Protein AF-A0A9N9GJE1-F1 (afdb_monomer_lite)

Sequence (253 aa):
MLNNTFNDVINDIIMTLLMTLLVDAFKIFDFKREWPPIDKSPPPTEKHLQKVDLTKVAKAPVRKSASECPDNDNDPFCTWSCTNCIRSETDVVMCPNAGGENFILTTQTNEQIIAELEWTADAIVKAIGVKPKYMRPPFGDYDNRVRDICKQLGYKIVIWDRDSFDWLSDNNPSFQASLIEANFTQWVKESSNNTGHISLQHDLFKLAAEQVPKVIPIVTNGGYKIQPVGTCLGDNNFYQGNVTTPEQPSASV

Structure (mmCIF, N/CA/C/O backbone):
data_AF-A0A9N9GJE1-F1
#
_entry.id   AF-A0A9N9GJE1-F1
#
loop_
_atom_site.group_PDB
_atom_site.id
_atom_site.type_symbol
_atom_site.label_atom_id
_atom_site.label_alt_id
_atom_site.label_comp_id
_atom_site.label_asym_id
_atom_site.label_entity_id
_atom_site.label_seq_id
_atom_site.pdbx_PDB_ins_code
_atom_site.Cartn_x
_atom_site.Cartn_y
_atom_site.Cartn_z
_atom_site.occupancy
_atom_site.B_iso_or_equiv
_atom_site.auth_seq_id
_atom_site.auth_comp_id
_atom_site.auth_asym_id
_atom_site.auth_atom_id
_atom_site.pdbx_PDB_model_num
ATOM 1 N N . MET A 1 1 ? -14.603 -49.629 41.221 1.00 46.72 1 MET A N 1
ATOM 2 C CA . MET A 1 1 ? -13.829 -48.395 40.960 1.00 46.72 1 MET A CA 1
ATOM 3 C C . MET A 1 1 ? -12.565 -48.703 40.143 1.00 46.72 1 MET A C 1
ATOM 5 O O . MET A 1 1 ? -11.476 -48.363 40.570 1.00 46.72 1 MET A O 1
ATOM 9 N N . LEU A 1 2 ? -12.691 -49.370 38.985 1.00 44.50 2 LEU A N 1
ATOM 10 C CA . LEU A 1 2 ? -11.545 -49.764 38.135 1.00 44.50 2 LEU A CA 1
ATOM 11 C C . LEU A 1 2 ? -11.761 -49.482 36.630 1.00 44.50 2 LEU A C 1
ATOM 13 O O . LEU A 1 2 ? -10.852 -49.701 35.845 1.00 44.50 2 LEU A O 1
ATOM 17 N N . ASN A 1 3 ? -12.932 -48.967 36.224 1.00 46.62 3 ASN A N 1
ATOM 18 C CA . ASN A 1 3 ? -13.257 -48.731 34.807 1.00 46.62 3 ASN A CA 1
ATOM 19 C C . ASN A 1 3 ? -12.969 -47.304 34.314 1.00 46.62 3 ASN A C 1
ATOM 21 O O . ASN A 1 3 ? -12.954 -47.091 33.107 1.00 46.62 3 ASN A O 1
ATOM 25 N N . ASN A 1 4 ? -12.733 -46.335 35.206 1.00 52.34 4 ASN A N 1
ATOM 26 C CA . ASN A 1 4 ? -12.484 -44.950 34.782 1.00 52.34 4 ASN A CA 1
ATOM 27 C C . ASN A 1 4 ? -11.026 -44.723 34.359 1.00 52.34 4 ASN A C 1
ATOM 29 O O . ASN A 1 4 ? -10.774 -43.965 33.439 1.00 52.34 4 ASN A O 1
ATOM 33 N N . THR A 1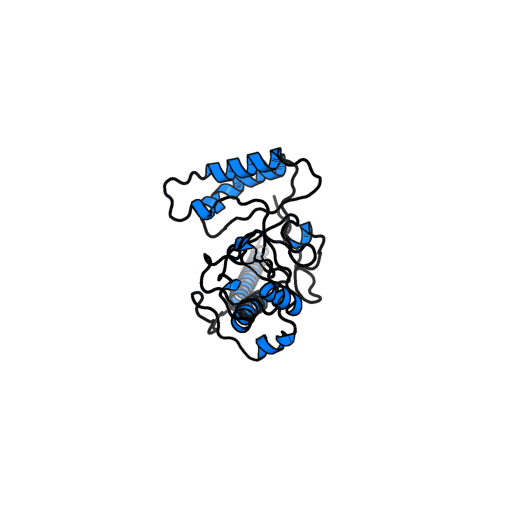 5 ? -10.071 -45.461 34.926 1.00 56.94 5 THR A N 1
ATOM 34 C CA . THR A 1 5 ? -8.643 -45.280 34.625 1.00 56.94 5 THR A CA 1
ATOM 35 C C . THR A 1 5 ? -8.232 -45.795 33.245 1.00 56.94 5 THR A C 1
ATOM 37 O O . THR A 1 5 ? -7.280 -45.283 32.670 1.00 56.94 5 THR A O 1
ATOM 40 N N . PHE A 1 6 ? -8.930 -46.786 32.680 1.00 58.84 6 PHE A N 1
ATOM 41 C CA . PHE A 1 6 ? -8.574 -47.339 31.366 1.00 58.84 6 PHE A CA 1
ATOM 42 C C . PHE A 1 6 ? -9.013 -46.429 30.210 1.00 58.84 6 PHE A C 1
ATOM 44 O O . PHE A 1 6 ? -8.270 -46.242 29.250 1.00 58.84 6 PHE A O 1
ATOM 51 N N . ASN A 1 7 ? -10.194 -45.816 30.331 1.00 57.28 7 ASN A N 1
ATOM 52 C CA . ASN A 1 7 ? -10.694 -44.865 29.339 1.00 57.28 7 ASN A CA 1
ATOM 53 C C . ASN A 1 7 ? -9.910 -43.547 29.367 1.00 57.28 7 ASN A C 1
ATOM 55 O O . ASN A 1 7 ? -9.658 -42.982 28.308 1.00 57.28 7 ASN A O 1
ATOM 59 N N . ASP A 1 8 ? -9.464 -43.104 30.545 1.00 56.47 8 ASP A N 1
ATOM 60 C CA . ASP A 1 8 ? -8.619 -41.912 30.674 1.00 56.47 8 ASP A CA 1
ATOM 61 C C . ASP A 1 8 ? -7.246 -42.122 30.015 1.00 56.47 8 ASP A C 1
ATOM 63 O O . ASP A 1 8 ? -6.789 -41.269 29.260 1.00 56.47 8 ASP A O 1
ATOM 67 N N . VAL A 1 9 ? -6.638 -43.305 30.182 1.00 66.44 9 VAL A N 1
ATOM 68 C CA . VAL A 1 9 ? -5.370 -43.656 29.515 1.00 66.44 9 VAL A CA 1
ATOM 69 C C . VAL A 1 9 ? -5.532 -43.753 27.994 1.00 66.44 9 VAL A C 1
ATOM 71 O O . VAL A 1 9 ? -4.660 -43.302 27.256 1.00 66.44 9 VAL A O 1
ATOM 74 N N . ILE A 1 10 ? -6.645 -44.302 27.498 1.00 69.56 10 ILE A N 1
ATOM 75 C CA . ILE A 1 10 ? -6.917 -44.349 26.053 1.00 69.56 10 ILE A CA 1
ATOM 76 C C . ILE A 1 10 ? -7.128 -42.939 25.487 1.00 69.56 10 ILE A C 1
ATOM 78 O O . ILE A 1 10 ? -6.596 -42.636 24.420 1.00 69.56 10 ILE A O 1
ATOM 82 N N . ASN A 1 11 ? -7.849 -42.069 26.195 1.00 60.78 11 ASN A N 1
ATOM 83 C CA . ASN A 1 11 ? -8.075 -40.691 25.764 1.00 60.78 11 ASN A CA 1
ATOM 84 C C . ASN A 1 11 ? -6.780 -39.866 25.759 1.00 60.78 11 ASN A C 1
ATOM 86 O O . ASN A 1 11 ? -6.559 -39.122 24.805 1.00 60.78 11 ASN A O 1
ATOM 90 N N . ASP A 1 12 ? -5.895 -40.052 26.743 1.00 63.22 12 ASP A N 1
ATOM 91 C CA . ASP A 1 12 ? -4.571 -39.415 26.765 1.00 63.22 12 ASP A CA 1
ATOM 92 C C . ASP A 1 12 ? -3.666 -39.926 25.638 1.00 63.22 12 ASP A C 1
ATOM 94 O O . ASP A 1 12 ? -2.976 -39.137 24.988 1.00 63.22 12 ASP A O 1
ATOM 98 N N . ILE A 1 13 ? -3.692 -41.230 25.338 1.00 69.12 13 ILE A N 1
ATOM 99 C CA . ILE A 1 13 ? -2.934 -41.799 24.213 1.00 69.12 13 ILE A CA 1
ATOM 100 C C . ILE A 1 13 ? -3.467 -41.262 22.881 1.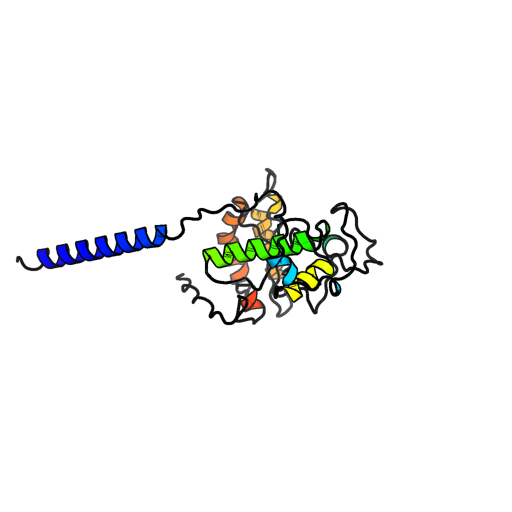00 69.12 13 ILE A C 1
ATOM 102 O O . ILE A 1 13 ? -2.671 -40.889 22.022 1.00 69.12 13 ILE A O 1
ATOM 106 N N . ILE A 1 14 ? -4.791 -41.172 22.711 1.00 69.38 14 ILE A N 1
ATOM 107 C CA . ILE A 1 14 ? -5.427 -40.628 21.502 1.00 69.38 14 ILE A CA 1
ATOM 108 C C . ILE A 1 14 ? -5.116 -39.134 21.346 1.00 69.38 14 ILE A C 1
ATOM 110 O O . ILE A 1 14 ? -4.751 -38.718 20.248 1.00 69.38 14 ILE A O 1
ATOM 114 N N . MET A 1 15 ? -5.186 -38.338 22.418 1.00 63.53 15 MET A N 1
ATOM 115 C CA . MET A 1 15 ? -4.816 -36.915 22.393 1.00 63.53 15 MET A CA 1
ATOM 116 C C . MET A 1 15 ? -3.330 -36.708 22.102 1.00 63.53 15 MET A C 1
ATOM 118 O O . MET A 1 15 ? -2.979 -35.838 21.310 1.00 63.53 15 MET A O 1
ATOM 122 N N . THR A 1 16 ? -2.456 -37.541 22.669 1.00 60.22 16 THR A N 1
ATOM 123 C CA . THR A 1 16 ? -1.009 -37.479 22.414 1.00 60.22 16 THR A CA 1
ATOM 124 C C . THR A 1 16 ? -0.676 -37.902 20.978 1.00 60.22 16 THR A C 1
ATOM 126 O O . THR A 1 16 ? 0.167 -37.272 20.334 1.00 60.22 16 THR A O 1
ATOM 129 N N . LEU A 1 17 ? -1.368 -38.909 20.425 1.00 56.97 17 LEU A N 1
ATOM 130 C CA . LEU A 1 17 ? -1.252 -39.291 19.010 1.00 56.97 17 LEU A CA 1
ATOM 131 C C . LEU A 1 17 ? -1.786 -38.199 18.069 1.00 56.97 17 LEU A C 1
ATOM 133 O O . LEU A 1 17 ? -1.164 -37.915 17.050 1.00 56.97 17 LEU A O 1
ATOM 137 N N . LEU A 1 18 ? -2.906 -37.556 18.409 1.00 56.69 18 LEU A N 1
ATOM 138 C CA . LEU A 1 18 ? -3.464 -36.437 17.640 1.00 56.69 18 LEU A CA 1
ATOM 139 C C . LEU A 1 18 ? -2.549 -35.209 17.680 1.00 56.69 18 LEU A C 1
ATOM 141 O O . LEU A 1 18 ? -2.324 -34.593 16.641 1.00 56.69 18 LEU A O 1
ATOM 145 N N . MET A 1 19 ? -1.968 -34.882 18.838 1.00 56.72 19 MET A N 1
ATOM 146 C CA . MET A 1 19 ? -0.984 -33.802 18.960 1.00 56.72 19 MET A CA 1
ATOM 147 C C . MET A 1 19 ? 0.303 -34.103 18.191 1.00 56.72 19 MET A C 1
ATOM 149 O O . MET A 1 19 ? 0.826 -33.211 17.534 1.00 56.72 19 MET A O 1
ATOM 153 N N . THR A 1 20 ? 0.811 -35.336 18.215 1.00 54.88 20 THR A N 1
ATOM 154 C CA . THR A 1 20 ? 2.019 -35.697 17.449 1.00 54.88 20 THR A CA 1
ATOM 155 C C . THR A 1 20 ? 1.770 -35.699 15.939 1.00 54.88 20 THR A C 1
ATOM 157 O O . THR A 1 20 ? 2.590 -35.157 15.201 1.00 54.88 20 THR A O 1
ATOM 160 N N . LEU A 1 21 ? 0.605 -36.169 15.478 1.00 52.62 21 LEU A N 1
ATOM 161 C CA . LEU A 1 21 ? 0.186 -36.053 14.074 1.00 52.62 21 LEU A CA 1
ATOM 162 C C . LEU A 1 21 ? -0.007 -34.589 13.632 1.00 52.62 21 LEU A C 1
ATOM 164 O O . LEU A 1 21 ? 0.329 -34.246 12.500 1.00 52.62 21 LEU A O 1
ATOM 168 N N . LEU A 1 22 ? -0.491 -33.709 14.517 1.00 51.22 22 LEU A N 1
ATOM 169 C CA . LEU A 1 22 ? -0.581 -32.264 14.266 1.00 51.22 22 LEU A CA 1
ATOM 170 C C . LEU A 1 22 ? 0.800 -31.591 14.222 1.00 51.22 22 LEU A C 1
ATOM 172 O O . LEU A 1 22 ? 1.043 -30.750 13.360 1.00 51.22 22 LEU A O 1
ATOM 176 N N . VAL A 1 23 ? 1.728 -31.974 15.102 1.00 49.66 23 VAL A N 1
ATOM 177 C CA . VAL A 1 23 ? 3.104 -31.446 15.108 1.00 49.66 23 VAL A CA 1
ATOM 178 C C . VAL A 1 23 ? 3.883 -31.907 13.870 1.00 49.66 23 VAL A C 1
ATOM 180 O O . VAL A 1 23 ? 4.655 -31.128 13.311 1.00 49.66 23 VAL A O 1
ATOM 183 N N . ASP A 1 24 ? 3.646 -33.123 13.377 1.00 46.22 24 ASP A N 1
ATOM 184 C CA . ASP A 1 24 ? 4.231 -33.589 12.116 1.00 46.22 24 ASP A CA 1
ATOM 185 C C . ASP A 1 24 ? 3.550 -32.970 10.882 1.00 46.22 24 ASP A C 1
ATOM 187 O O . ASP A 1 24 ? 4.229 -32.719 9.886 1.00 46.22 24 ASP A O 1
ATOM 191 N N . ALA A 1 25 ? 2.264 -32.598 10.955 1.00 47.22 25 ALA A N 1
ATOM 192 C CA . ALA A 1 25 ? 1.623 -31.773 9.926 1.00 47.22 25 ALA A CA 1
ATOM 193 C C . ALA A 1 25 ? 2.224 -30.354 9.854 1.00 47.22 25 ALA A C 1
ATOM 195 O O . ALA A 1 25 ? 2.340 -29.787 8.768 1.00 47.22 25 ALA A O 1
ATOM 196 N N . PHE A 1 26 ? 2.703 -29.801 10.974 1.00 43.22 26 PHE A N 1
ATOM 197 C CA . PHE A 1 26 ? 3.451 -28.535 10.986 1.00 43.22 26 PHE A CA 1
ATOM 198 C C . PHE A 1 26 ? 4.869 -28.649 10.403 1.00 43.22 26 PHE A C 1
ATOM 200 O O . PHE A 1 26 ? 5.414 -27.649 9.935 1.00 43.22 26 PHE A O 1
ATOM 207 N N . LYS A 1 27 ? 5.456 -29.854 10.333 1.00 44.19 27 LYS A N 1
ATOM 208 C CA . LYS A 1 27 ? 6.723 -30.091 9.613 1.00 44.19 27 LYS A CA 1
ATOM 209 C C . LYS A 1 27 ? 6.567 -30.127 8.084 1.00 44.19 27 LYS A C 1
ATOM 211 O O . LYS A 1 27 ? 7.568 -30.270 7.386 1.00 44.19 27 LYS A O 1
ATOM 216 N N . ILE A 1 28 ? 5.352 -29.982 7.543 1.00 47.59 28 ILE A N 1
ATOM 217 C CA . ILE A 1 28 ? 5.099 -30.010 6.089 1.00 47.59 28 ILE A CA 1
ATOM 218 C C . ILE A 1 28 ? 5.532 -28.708 5.391 1.00 47.59 28 ILE A C 1
ATOM 220 O O . ILE A 1 28 ? 5.766 -28.711 4.184 1.00 47.59 28 ILE A O 1
ATOM 224 N N . PHE A 1 29 ? 5.775 -27.619 6.123 1.00 45.41 29 PHE A N 1
ATOM 225 C CA . PHE A 1 29 ? 6.428 -26.433 5.559 1.00 45.41 29 PHE A CA 1
ATOM 226 C C . PHE A 1 29 ? 7.946 -26.485 5.753 1.00 45.41 29 PHE A C 1
ATOM 228 O O . PHE A 1 29 ? 8.552 -25.564 6.298 1.00 45.41 29 PHE A O 1
ATOM 235 N N . ASP A 1 30 ? 8.589 -27.553 5.270 1.00 43.78 30 ASP A N 1
ATOM 236 C CA . ASP A 1 30 ? 10.024 -27.503 4.988 1.00 43.78 30 ASP A CA 1
ATOM 237 C C . ASP A 1 30 ? 10.215 -26.514 3.824 1.00 43.78 30 ASP A C 1
ATOM 239 O O . ASP A 1 30 ? 10.155 -26.864 2.641 1.00 43.78 30 ASP A O 1
ATOM 243 N N . PHE A 1 31 ? 10.391 -25.230 4.153 1.00 46.19 31 PHE A N 1
ATOM 244 C CA . PHE A 1 31 ? 10.770 -24.161 3.226 1.00 46.19 31 PHE A CA 1
ATOM 245 C C . PHE A 1 31 ? 12.207 -24.364 2.707 1.00 46.19 31 PHE A C 1
ATOM 247 O O . PHE A 1 31 ? 12.965 -23.417 2.535 1.00 46.19 31 PHE A O 1
ATOM 254 N N . LYS A 1 32 ? 12.608 -25.591 2.371 1.00 52.94 32 LYS A N 1
ATOM 255 C CA . LYS A 1 32 ? 13.770 -25.815 1.516 1.00 52.94 32 LYS A CA 1
ATOM 256 C C . LYS A 1 32 ? 13.446 -25.301 0.121 1.00 52.94 32 LYS A C 1
ATOM 258 O O . LYS A 1 32 ? 12.806 -25.996 -0.676 1.00 52.94 32 LYS A O 1
ATOM 263 N N . ARG A 1 33 ? 13.838 -24.057 -0.175 1.00 54.53 33 ARG A N 1
ATOM 264 C CA . ARG A 1 33 ? 14.132 -23.621 -1.547 1.00 54.53 33 ARG A CA 1
ATOM 265 C C . ARG A 1 33 ? 14.883 -22.294 -1.637 1.00 54.53 33 ARG A C 1
ATOM 267 O O . ARG A 1 33 ? 14.691 -21.394 -0.831 1.00 54.53 33 ARG A O 1
ATOM 274 N N . GLU A 1 34 ? 15.698 -22.251 -2.684 1.00 65.50 34 GLU A N 1
ATOM 275 C CA . GLU A 1 34 ? 16.481 -21.150 -3.239 1.00 65.50 34 GLU A CA 1
ATOM 276 C C . GLU A 1 34 ? 15.569 -19.976 -3.627 1.00 65.50 34 GLU A C 1
ATOM 278 O O . GLU A 1 34 ? 15.058 -19.909 -4.745 1.00 65.50 34 GLU A O 1
ATOM 283 N N . TRP A 1 35 ? 15.304 -19.073 -2.688 1.00 62.25 35 TRP A N 1
ATOM 284 C CA . TRP A 1 35 ? 14.704 -17.782 -3.010 1.00 62.25 35 TRP A CA 1
ATOM 285 C C . TRP A 1 35 ? 15.796 -16.804 -3.443 1.00 62.25 35 TRP A C 1
ATOM 287 O O . TRP A 1 35 ? 16.924 -16.898 -2.945 1.00 62.25 35 TRP A O 1
ATOM 297 N N . PRO A 1 36 ? 15.487 -15.857 -4.343 1.00 66.69 36 PRO A N 1
ATOM 298 C CA . PRO A 1 36 ? 16.370 -14.729 -4.584 1.00 66.69 36 PRO A CA 1
ATOM 299 C C . PRO A 1 36 ? 16.711 -14.020 -3.259 1.00 66.69 36 PRO A C 1
ATOM 301 O O . PRO A 1 36 ? 15.870 -13.988 -2.355 1.00 66.69 36 PRO A O 1
ATOM 304 N N . PRO A 1 37 ? 17.927 -13.470 -3.114 1.00 71.00 37 PRO A N 1
ATOM 305 C CA . PRO A 1 37 ? 18.282 -12.661 -1.952 1.00 71.00 37 PRO A CA 1
ATOM 306 C C . PRO A 1 37 ? 17.280 -11.516 -1.734 1.00 71.00 37 PRO A C 1
ATOM 308 O O . PRO A 1 37 ? 16.897 -10.852 -2.690 1.00 71.00 37 PRO A O 1
ATOM 311 N N . ILE A 1 38 ? 16.873 -11.277 -0.483 1.00 61.81 38 ILE A N 1
ATOM 312 C CA . ILE A 1 38 ? 15.869 -10.254 -0.113 1.00 61.81 38 ILE A CA 1
ATOM 313 C C . ILE A 1 38 ? 16.384 -8.823 -0.369 1.00 61.81 38 ILE A C 1
ATOM 315 O O . ILE A 1 38 ? 15.606 -7.886 -0.510 1.00 61.81 38 ILE A O 1
ATOM 319 N N . ASP A 1 39 ? 17.701 -8.642 -0.445 1.00 69.12 39 ASP A N 1
ATOM 320 C CA . ASP A 1 39 ? 18.379 -7.354 -0.601 1.00 69.12 39 ASP A CA 1
ATOM 321 C C . ASP A 1 39 ? 18.572 -6.920 -2.063 1.00 69.12 39 ASP A C 1
ATOM 323 O O . ASP A 1 39 ? 19.136 -5.854 -2.323 1.00 69.12 39 ASP A O 1
ATOM 327 N N . LYS A 1 40 ? 18.132 -7.728 -3.035 1.00 69.81 40 LYS A N 1
ATOM 328 C CA . LYS A 1 40 ? 18.293 -7.440 -4.465 1.00 69.81 40 LYS A CA 1
ATOM 329 C C . LYS A 1 40 ? 17.033 -7.784 -5.229 1.00 69.81 40 LYS A C 1
ATOM 331 O O . LYS A 1 40 ? 16.411 -8.807 -4.961 1.00 69.81 40 LYS A O 1
ATOM 336 N N . SER A 1 41 ? 16.740 -6.996 -6.261 1.00 70.75 41 SER A N 1
ATOM 337 C CA . SER A 1 41 ? 15.640 -7.337 -7.150 1.00 70.75 41 SER A CA 1
ATOM 338 C C . SER A 1 41 ? 15.843 -8.714 -7.774 1.00 70.75 41 SER A C 1
ATOM 340 O O . SER A 1 41 ? 16.936 -9.014 -8.279 1.00 70.75 41 SER A O 1
ATOM 342 N N . PRO A 1 42 ? 14.813 -9.572 -7.733 1.00 78.81 42 PRO A N 1
ATOM 343 C CA . PRO A 1 42 ? 14.925 -10.930 -8.202 1.00 78.81 42 PRO A CA 1
ATOM 344 C C . PRO A 1 42 ? 15.108 -10.944 -9.726 1.00 78.81 42 PRO A C 1
ATOM 346 O O . PRO A 1 42 ? 14.618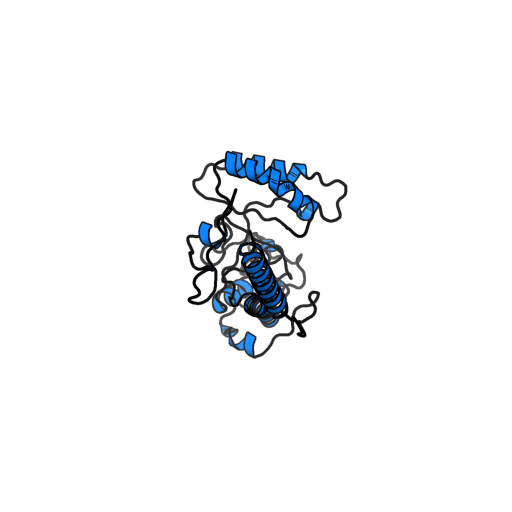 -10.055 -10.431 1.00 78.81 42 PRO A O 1
ATOM 349 N N . PRO A 1 43 ? 15.807 -11.952 -10.274 1.00 83.56 43 PRO A N 1
ATOM 350 C CA . PRO A 1 43 ? 15.998 -12.049 -11.712 1.00 83.56 43 PRO A CA 1
ATOM 351 C C . PRO A 1 43 ? 14.646 -12.264 -12.420 1.00 83.56 43 PRO A C 1
ATOM 353 O O . PRO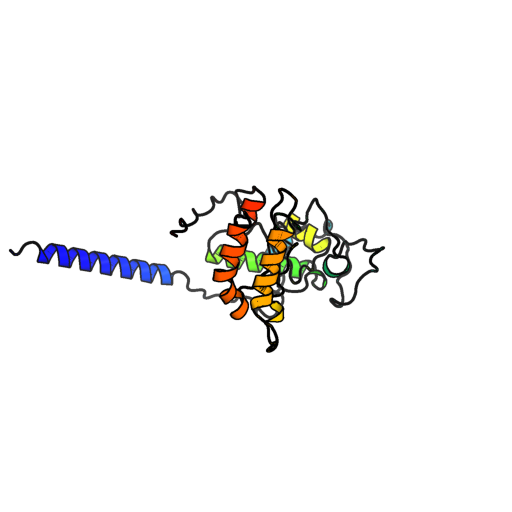 A 1 43 ? 13.859 -13.119 -11.987 1.00 83.56 43 PRO A O 1
ATOM 356 N N . PRO A 1 44 ? 14.375 -11.547 -13.528 1.00 85.88 44 PRO A N 1
ATOM 357 C CA . PRO A 1 44 ? 13.206 -11.806 -14.358 1.00 85.88 44 PRO A CA 1
ATOM 358 C C . PRO A 1 44 ? 13.230 -13.220 -14.935 1.00 85.88 44 PRO A C 1
ATOM 360 O O . PRO A 1 44 ? 14.279 -13.719 -15.344 1.00 85.88 44 PRO A O 1
ATOM 363 N N . THR A 1 45 ? 12.064 -13.863 -15.004 1.00 86.19 45 THR A N 1
ATOM 364 C CA . THR A 1 45 ? 11.918 -15.181 -15.635 1.00 86.19 45 THR A CA 1
ATOM 365 C C . THR A 1 45 ? 10.957 -15.104 -16.812 1.00 86.19 45 THR A C 1
ATOM 367 O O . THR A 1 45 ? 9.958 -14.390 -16.758 1.00 86.19 45 THR A O 1
ATOM 370 N N . GLU A 1 46 ? 11.211 -15.890 -17.858 1.00 87.06 46 GLU A N 1
ATOM 371 C CA . GLU A 1 46 ? 10.352 -15.955 -19.049 1.00 87.06 46 GLU A CA 1
ATOM 372 C C . GLU A 1 46 ? 8.886 -16.269 -18.687 1.00 87.06 46 GLU A C 1
ATOM 374 O O . GLU A 1 46 ? 7.956 -15.635 -19.179 1.00 87.06 46 GLU A O 1
ATOM 379 N N . LYS A 1 47 ? 8.679 -17.186 -17.731 1.00 87.56 47 LYS A N 1
ATOM 380 C CA . LYS A 1 47 ? 7.355 -17.542 -17.195 1.00 87.56 47 LYS A CA 1
ATOM 381 C C . LYS A 1 47 ? 6.614 -16.332 -16.610 1.00 87.56 47 LYS A C 1
ATOM 383 O O . LYS A 1 47 ? 5.390 -16.264 -16.711 1.00 87.56 47 LYS A O 1
ATOM 388 N N . HIS A 1 48 ? 7.322 -15.425 -15.936 1.00 86.25 48 HIS A N 1
ATOM 389 C CA . HIS A 1 48 ? 6.722 -14.221 -15.357 1.00 86.25 48 HIS A CA 1
ATOM 390 C C . HIS A 1 48 ? 6.489 -13.152 -16.429 1.00 86.25 48 HIS A C 1
ATOM 392 O O . HIS A 1 48 ? 5.407 -12.572 -16.466 1.00 86.25 48 HIS A O 1
ATOM 398 N N . LEU A 1 49 ? 7.445 -12.954 -17.343 1.00 88.25 49 LEU A N 1
ATOM 399 C CA . LEU A 1 49 ? 7.355 -11.954 -18.414 1.00 88.25 49 LEU A CA 1
ATOM 400 C C . LEU A 1 49 ? 6.196 -12.216 -19.380 1.00 88.25 49 LEU A C 1
ATOM 402 O O . LEU A 1 49 ? 5.497 -11.281 -19.755 1.00 88.25 49 LEU A O 1
ATOM 406 N N . GLN A 1 50 ? 5.915 -13.479 -19.712 1.00 90.31 50 GLN A N 1
ATOM 407 C CA . GLN A 1 50 ? 4.801 -13.852 -20.599 1.00 90.31 50 GLN A CA 1
ATOM 408 C C . GLN A 1 50 ? 3.412 -13.466 -20.063 1.00 90.31 50 GLN A C 1
ATOM 410 O O . GLN A 1 50 ? 2.440 -13.477 -20.819 1.00 90.31 50 GLN A O 1
ATOM 415 N N . LYS A 1 51 ? 3.293 -13.121 -18.774 1.00 86.25 51 LYS A N 1
ATOM 416 C CA . LYS A 1 51 ? 2.031 -12.664 -18.172 1.00 86.25 51 LYS A CA 1
ATOM 417 C C . LYS A 1 51 ? 1.705 -11.205 -18.501 1.00 86.25 51 LYS A C 1
ATOM 419 O O . LYS A 1 51 ? 0.584 -10.777 -18.235 1.00 86.25 51 LYS A O 1
ATOM 424 N N . VAL A 1 52 ? 2.657 -10.451 -19.054 1.00 87.50 52 VAL A N 1
ATOM 425 C CA . VAL A 1 52 ? 2.509 -9.025 -19.356 1.00 87.50 52 VAL A CA 1
ATOM 426 C C . VAL A 1 52 ? 2.855 -8.754 -20.815 1.00 87.50 52 VAL A C 1
ATOM 428 O O . VAL A 1 52 ? 3.940 -9.064 -21.297 1.00 87.50 52 VAL A O 1
ATOM 431 N N . ASP A 1 53 ? 1.940 -8.100 -21.520 1.00 90.06 53 ASP A N 1
ATOM 432 C CA . ASP A 1 53 ? 2.188 -7.542 -22.841 1.00 90.06 53 ASP A CA 1
ATOM 433 C C . ASP A 1 53 ? 2.929 -6.204 -22.697 1.00 90.06 53 ASP A C 1
ATOM 435 O O . ASP A 1 53 ? 2.324 -5.144 -22.497 1.00 90.06 53 ASP A O 1
ATOM 439 N N . LEU A 1 54 ? 4.261 -6.255 -22.797 1.00 88.31 54 LEU A N 1
ATOM 440 C CA . LEU A 1 54 ? 5.141 -5.086 -22.675 1.00 88.31 54 LEU A CA 1
ATOM 441 C C . LEU A 1 54 ? 4.858 -3.999 -23.726 1.00 88.31 54 LEU A C 1
ATOM 443 O O . LEU A 1 54 ? 5.211 -2.842 -23.509 1.00 88.31 54 LEU A O 1
ATOM 447 N N . THR A 1 55 ? 4.190 -4.323 -24.841 1.00 89.56 55 THR A N 1
ATOM 448 C CA . THR A 1 55 ? 3.826 -3.322 -25.861 1.00 89.56 55 THR A CA 1
ATOM 449 C C . THR A 1 55 ? 2.713 -2.384 -25.398 1.00 89.56 55 THR A C 1
ATOM 451 O O . THR A 1 55 ? 2.581 -1.278 -25.925 1.00 89.56 55 THR A O 1
ATOM 454 N N . LYS A 1 56 ? 1.935 -2.810 -24.396 1.00 88.38 56 LYS A N 1
ATOM 455 C CA . LYS A 1 56 ? 0.841 -2.044 -23.788 1.00 88.38 56 LYS A CA 1
ATOM 456 C C . LYS A 1 56 ? 1.255 -1.293 -22.525 1.00 88.38 56 LYS A C 1
ATOM 458 O O . LYS A 1 56 ? 0.427 -0.581 -21.971 1.00 88.38 56 LYS A O 1
ATOM 463 N N . VAL A 1 57 ? 2.498 -1.451 -22.070 1.00 87.38 57 VAL A N 1
ATOM 464 C CA . VAL A 1 57 ? 3.031 -0.734 -20.908 1.00 87.38 57 VAL A CA 1
ATOM 465 C C . VAL A 1 57 ? 3.455 0.673 -21.336 1.00 87.38 57 VAL A C 1
ATOM 467 O O . VAL A 1 57 ? 4.132 0.841 -22.356 1.00 87.38 57 VAL A O 1
ATOM 470 N N . ALA A 1 58 ? 3.061 1.693 -20.570 1.00 87.56 58 ALA A N 1
ATOM 471 C CA . ALA A 1 58 ? 3.439 3.080 -20.827 1.00 87.56 58 ALA A CA 1
ATOM 472 C C . ALA A 1 58 ? 4.960 3.252 -21.021 1.00 87.56 58 ALA A C 1
ATOM 474 O O . ALA A 1 58 ? 5.778 2.597 -20.386 1.00 87.56 58 ALA A O 1
ATOM 475 N N . LYS A 1 59 ? 5.382 4.183 -21.878 1.00 88.25 59 LYS A N 1
ATOM 476 C CA . LYS A 1 59 ? 6.813 4.434 -22.142 1.00 88.25 59 LYS A CA 1
ATOM 477 C C . LYS A 1 59 ? 7.400 5.492 -21.203 1.00 88.25 59 LYS A C 1
ATOM 479 O O . LYS A 1 59 ? 8.034 6.436 -21.668 1.00 88.25 59 LYS A O 1
ATOM 484 N N . ALA A 1 60 ? 7.144 5.367 -19.901 1.00 83.94 60 ALA A N 1
ATOM 485 C CA . ALA A 1 60 ? 7.773 6.247 -18.917 1.00 83.94 60 ALA A CA 1
ATOM 486 C C . ALA A 1 60 ? 9.283 5.944 -18.833 1.00 83.94 60 ALA A C 1
ATOM 488 O O . ALA A 1 60 ? 9.672 4.773 -18.909 1.00 83.94 60 ALA A O 1
ATOM 489 N N . PRO A 1 61 ? 10.154 6.958 -18.710 1.00 84.38 61 PRO A N 1
ATOM 490 C CA . PRO A 1 61 ? 11.575 6.719 -18.504 1.00 84.38 61 PRO A CA 1
ATOM 491 C C . PRO A 1 61 ? 11.810 6.102 -17.120 1.00 84.38 61 PRO A C 1
ATOM 493 O O . PRO A 1 61 ? 11.211 6.527 -16.135 1.00 84.38 61 PRO A O 1
ATOM 496 N N . VAL A 1 62 ? 12.713 5.123 -17.037 1.00 82.81 62 VAL A N 1
ATOM 497 C CA . VAL A 1 62 ? 13.208 4.627 -15.744 1.00 82.81 62 VAL A CA 1
ATOM 498 C C . VAL A 1 62 ? 13.996 5.752 -15.075 1.00 82.81 62 VAL A C 1
ATOM 500 O O . VAL A 1 62 ? 14.906 6.319 -15.689 1.00 82.81 62 VAL A O 1
ATOM 503 N N . ARG A 1 63 ? 13.646 6.092 -13.833 1.00 80.44 63 ARG A N 1
ATOM 504 C CA . ARG A 1 63 ? 14.307 7.179 -13.099 1.00 80.44 63 ARG A CA 1
ATOM 505 C C . ARG A 1 63 ? 15.694 6.755 -12.635 1.00 80.44 63 ARG A C 1
ATOM 507 O O . ARG A 1 63 ? 15.886 5.612 -12.220 1.00 80.44 63 ARG A O 1
ATOM 514 N N . LYS A 1 64 ? 16.660 7.678 -12.656 1.00 78.06 64 LYS A N 1
ATOM 515 C CA . LYS A 1 64 ? 18.024 7.389 -12.179 1.00 78.06 64 LYS A CA 1
ATOM 516 C C . LYS A 1 64 ? 18.122 7.442 -10.657 1.00 78.06 64 LYS A C 1
ATOM 518 O O . LYS A 1 64 ? 18.956 6.750 -10.078 1.00 78.06 64 LYS A O 1
ATOM 523 N N . SER A 1 65 ? 17.285 8.253 -10.012 1.00 72.88 65 SER A N 1
ATOM 524 C CA . SER A 1 65 ? 17.179 8.349 -8.556 1.00 72.88 65 SER A CA 1
ATOM 525 C C . SER A 1 65 ? 15.769 8.752 -8.123 1.00 72.88 65 SER A C 1
ATOM 527 O O . SER A 1 65 ? 15.000 9.320 -8.895 1.00 72.88 65 SER A O 1
ATOM 529 N N . ALA A 1 66 ? 15.452 8.504 -6.850 1.00 66.56 66 ALA A N 1
ATOM 530 C CA . ALA A 1 66 ? 14.194 8.929 -6.230 1.00 66.56 66 ALA A CA 1
ATOM 531 C C . ALA A 1 66 ? 14.004 10.458 -6.221 1.00 66.56 66 ALA A C 1
ATOM 533 O O . ALA A 1 66 ? 12.877 10.939 -6.193 1.00 66.56 66 ALA A O 1
ATOM 534 N N . SER A 1 67 ? 15.115 11.203 -6.237 1.00 71.25 67 SER A N 1
ATOM 535 C CA . SER A 1 67 ? 15.173 12.667 -6.190 1.00 71.25 67 SER A CA 1
ATOM 536 C C . SER A 1 67 ? 15.011 13.353 -7.550 1.00 71.25 67 SER A C 1
ATOM 538 O O . SER A 1 67 ? 14.859 14.571 -7.597 1.00 71.25 67 SER A O 1
ATOM 540 N N . GLU A 1 68 ? 15.068 12.607 -8.656 1.00 78.62 68 GLU A N 1
ATOM 541 C CA . GLU A 1 68 ? 14.834 13.136 -10.000 1.00 78.62 68 GLU A CA 1
ATOM 542 C C . GLU A 1 68 ? 13.321 13.142 -10.261 1.00 78.62 68 GLU A C 1
ATOM 544 O O . GLU A 1 68 ? 12.710 12.095 -10.493 1.00 78.62 68 GLU A O 1
ATOM 549 N N . CYS A 1 69 ? 12.710 14.324 -10.167 1.00 75.31 69 CYS A N 1
ATOM 550 C CA . CYS A 1 69 ? 11.270 14.512 -10.312 1.00 75.31 69 CYS A CA 1
ATOM 551 C C . CYS A 1 69 ? 10.936 15.481 -11.455 1.00 75.31 69 CYS A C 1
ATOM 553 O O . CYS A 1 69 ? 11.637 16.481 -11.614 1.00 75.31 69 CYS A O 1
ATOM 555 N N . PRO A 1 70 ? 9.888 15.203 -12.255 1.00 71.62 70 PRO A N 1
ATOM 556 C CA . PRO A 1 70 ? 9.330 16.193 -13.171 1.00 71.62 70 PRO A CA 1
ATOM 557 C C . PRO A 1 70 ? 8.719 17.364 -12.385 1.00 71.62 70 PRO A C 1
ATOM 559 O O . PRO A 1 70 ? 8.236 17.171 -11.269 1.00 71.62 70 PRO A O 1
ATOM 562 N N . ASP A 1 71 ? 8.733 18.569 -12.963 1.00 66.38 71 ASP A N 1
ATOM 563 C CA . ASP A 1 71 ? 8.083 19.740 -12.364 1.00 66.38 71 ASP A CA 1
ATOM 564 C C . ASP A 1 71 ? 6.580 19.474 -12.163 1.00 66.38 71 ASP A C 1
ATOM 566 O O . ASP A 1 71 ? 5.927 18.892 -13.033 1.00 66.38 71 ASP A O 1
ATOM 570 N N . ASN A 1 72 ? 6.023 19.931 -11.035 1.00 59.94 72 ASN A N 1
ATOM 571 C CA . ASN A 1 72 ? 4.664 19.592 -10.584 1.00 59.94 72 ASN A CA 1
ATOM 572 C C . ASN A 1 72 ? 3.552 19.879 -11.612 1.00 59.94 72 ASN A C 1
ATOM 574 O O . ASN A 1 72 ? 2.540 19.182 -11.620 1.00 59.94 72 ASN A O 1
ATOM 578 N N . ASP A 1 73 ? 3.746 20.861 -12.496 1.00 60.81 73 ASP A N 1
ATOM 579 C CA . ASP A 1 73 ? 2.765 21.246 -13.519 1.00 60.81 73 ASP A CA 1
ATOM 580 C C . ASP A 1 73 ? 2.904 20.456 -14.844 1.00 60.81 73 ASP A C 1
ATOM 582 O O . ASP A 1 73 ? 2.082 20.623 -15.743 1.00 60.81 73 ASP A O 1
ATOM 586 N N . ASN A 1 74 ? 3.920 19.589 -14.988 1.00 69.25 74 ASN A N 1
ATOM 587 C CA . ASN A 1 74 ? 4.242 18.842 -16.216 1.00 69.25 74 ASN A CA 1
ATOM 588 C C . ASN A 1 74 ? 4.710 17.396 -15.928 1.00 69.25 74 ASN A C 1
ATOM 590 O O . ASN A 1 74 ? 5.777 16.971 -16.374 1.00 69.25 74 ASN A O 1
ATOM 594 N N . ASP A 1 75 ? 3.896 16.606 -15.225 1.00 78.31 75 ASP A N 1
ATOM 595 C CA . ASP A 1 75 ? 4.136 15.170 -15.012 1.00 78.31 75 ASP A CA 1
ATOM 596 C C . ASP A 1 75 ? 3.253 14.295 -15.931 1.00 78.31 75 ASP A C 1
ATOM 598 O O . ASP A 1 75 ? 2.173 13.848 -15.531 1.00 78.31 75 ASP A O 1
ATOM 602 N N . PRO A 1 76 ? 3.680 14.011 -17.181 1.00 84.44 76 PRO A N 1
ATOM 603 C CA . PRO A 1 76 ? 2.881 13.231 -18.130 1.00 84.44 76 PRO A CA 1
ATOM 604 C C . PRO A 1 76 ? 2.731 11.755 -17.728 1.00 84.44 76 PRO A C 1
ATOM 606 O O . PRO A 1 76 ? 1.892 11.041 -18.287 1.00 84.44 76 PRO A O 1
ATOM 609 N N . PHE A 1 77 ? 3.539 11.279 -16.775 1.00 86.25 77 PHE A N 1
ATOM 610 C CA . PHE A 1 77 ? 3.577 9.879 -16.355 1.00 86.25 77 PHE A CA 1
ATOM 611 C C . PHE A 1 77 ? 2.938 9.635 -14.985 1.00 86.25 77 PHE A C 1
ATOM 613 O O . PHE A 1 77 ? 2.780 8.471 -14.609 1.00 86.25 77 PHE A O 1
ATOM 620 N N . CYS A 1 78 ? 2.479 10.697 -14.312 1.00 83.44 78 CYS A N 1
ATOM 621 C CA . CYS A 1 78 ? 1.764 10.652 -13.039 1.00 83.44 78 CYS A CA 1
ATOM 622 C C . CYS A 1 78 ? 2.542 9.843 -11.988 1.00 83.44 78 CYS A C 1
ATOM 624 O O . CYS A 1 78 ? 2.113 8.769 -11.553 1.00 83.44 78 CYS A O 1
ATOM 626 N N . THR A 1 79 ? 3.728 10.345 -11.656 1.00 83.69 79 THR A N 1
ATOM 627 C CA . THR A 1 79 ? 4.693 9.786 -10.710 1.00 83.69 79 THR A CA 1
ATOM 628 C C . THR A 1 79 ? 4.316 10.210 -9.296 1.00 83.69 79 THR A C 1
ATOM 630 O O . THR A 1 79 ? 4.592 11.336 -8.875 1.00 83.69 79 THR A O 1
ATOM 633 N N . TRP A 1 80 ? 3.694 9.305 -8.539 1.00 77.50 80 TRP A N 1
ATOM 634 C CA . TRP A 1 80 ? 3.107 9.656 -7.243 1.00 77.50 80 TRP A CA 1
ATOM 635 C C . TRP A 1 80 ? 4.131 10.219 -6.251 1.00 77.50 80 TRP A C 1
ATOM 637 O O . TRP A 1 80 ? 3.876 11.242 -5.631 1.00 77.50 80 TRP A O 1
ATOM 647 N N . SER A 1 81 ? 5.324 9.626 -6.160 1.00 74.00 81 SER A N 1
ATOM 648 C CA . SER A 1 81 ? 6.368 10.072 -5.223 1.00 74.00 81 SER A CA 1
ATOM 649 C C . SER A 1 81 ? 6.900 11.485 -5.497 1.00 74.00 81 SER A C 1
ATOM 651 O O . SER A 1 81 ? 7.522 12.077 -4.619 1.00 74.00 81 SER A O 1
ATOM 653 N N . CYS A 1 82 ? 6.668 12.026 -6.697 1.00 78.88 82 CYS A N 1
ATOM 654 C CA . CYS A 1 82 ? 7.105 13.365 -7.085 1.00 78.88 82 CYS A CA 1
ATOM 655 C C . CYS A 1 82 ? 5.995 14.402 -6.947 1.00 78.88 82 CYS A C 1
ATOM 657 O O . CYS A 1 82 ? 6.206 15.466 -6.374 1.00 78.88 82 CYS A O 1
ATOM 659 N N . THR A 1 83 ? 4.816 14.098 -7.486 1.00 79.94 83 THR A N 1
ATOM 660 C CA . THR A 1 83 ? 3.735 15.080 -7.654 1.00 79.94 83 THR A CA 1
ATOM 661 C C . THR A 1 83 ? 2.496 14.755 -6.827 1.00 79.94 83 THR A C 1
ATOM 663 O O . THR A 1 83 ? 1.513 15.490 -6.876 1.00 79.94 83 THR A O 1
ATOM 666 N N . ASN A 1 84 ? 2.507 13.645 -6.081 1.00 76.06 84 ASN A N 1
ATOM 667 C CA . ASN A 1 84 ? 1.325 13.037 -5.467 1.00 76.06 84 ASN A CA 1
ATOM 668 C C . ASN A 1 84 ? 0.196 12.775 -6.483 1.00 76.06 84 ASN A C 1
ATOM 670 O O . ASN A 1 84 ? -0.977 12.712 -6.112 1.00 76.06 84 ASN A O 1
ATOM 674 N N . CYS A 1 85 ? 0.533 12.625 -7.773 1.00 82.81 85 CYS A N 1
ATOM 675 C CA . CYS A 1 85 ? -0.446 12.374 -8.824 1.00 82.81 85 CYS A CA 1
ATOM 676 C C . CYS A 1 85 ? -1.085 10.987 -8.671 1.00 82.81 85 CYS A C 1
ATOM 678 O O . CYS A 1 85 ? -0.399 9.969 -8.549 1.00 82.81 85 CYS A O 1
ATOM 680 N N . ILE A 1 86 ? -2.417 10.962 -8.716 1.00 74.44 86 ILE A N 1
ATOM 681 C CA . ILE A 1 86 ? -3.267 9.781 -8.550 1.00 74.44 86 ILE A CA 1
ATOM 682 C C . ILE A 1 86 ? -4.245 9.667 -9.723 1.00 74.44 86 ILE A C 1
ATOM 684 O O . ILE A 1 86 ? -4.744 10.670 -10.234 1.00 74.44 86 ILE A O 1
ATOM 688 N N . ARG A 1 87 ? -4.556 8.439 -10.134 1.00 76.00 87 ARG A N 1
ATOM 689 C CA . ARG A 1 87 ? -5.562 8.104 -11.146 1.00 76.00 87 ARG A CA 1
ATOM 690 C C . ARG A 1 87 ? -6.724 7.371 -10.501 1.00 76.00 87 ARG A C 1
ATOM 692 O O . ARG A 1 87 ? -6.584 6.230 -10.075 1.00 76.00 87 ARG A O 1
ATOM 699 N N . SER A 1 88 ? -7.885 8.013 -10.464 1.00 66.25 88 SER A N 1
ATOM 700 C CA . SER A 1 88 ? -9.092 7.494 -9.802 1.00 66.25 88 SER A CA 1
ATOM 701 C C . SER A 1 88 ? -9.562 6.122 -10.303 1.00 66.25 88 SER A C 1
ATOM 703 O O . SER A 1 88 ? -10.243 5.394 -9.588 1.00 66.25 88 SER A O 1
ATOM 705 N N . GLU A 1 89 ? -9.214 5.767 -11.538 1.00 64.56 89 GLU A N 1
ATOM 706 C CA . GLU A 1 89 ? -9.632 4.544 -12.215 1.00 64.56 89 GLU A CA 1
ATOM 707 C C . GLU A 1 89 ? -8.738 3.327 -11.926 1.00 64.56 89 GLU A C 1
ATOM 709 O O . GLU A 1 89 ? -9.155 2.193 -12.174 1.00 64.56 89 GLU A O 1
ATOM 714 N N . THR A 1 90 ? -7.514 3.538 -11.434 1.00 69.19 90 THR A N 1
ATOM 715 C CA . THR A 1 90 ? -6.533 2.462 -11.194 1.00 69.19 90 THR A CA 1
ATOM 716 C C . THR A 1 90 ? -5.914 2.485 -9.808 1.00 69.19 90 THR A C 1
ATOM 718 O O . THR A 1 90 ? -5.493 1.433 -9.322 1.00 69.19 90 THR A O 1
ATOM 721 N N . ASP A 1 91 ? -5.852 3.654 -9.179 1.00 70.69 91 ASP A N 1
ATOM 722 C CA . ASP A 1 91 ? -5.095 3.863 -7.958 1.00 70.69 91 ASP A CA 1
ATOM 723 C C . ASP A 1 91 ? -6.047 3.878 -6.773 1.00 70.69 91 ASP A C 1
ATOM 725 O O . ASP A 1 91 ? -6.940 4.721 -6.664 1.00 70.69 91 ASP A O 1
ATOM 729 N N . VAL A 1 92 ? -5.837 2.945 -5.852 1.00 64.31 92 VAL A N 1
ATOM 730 C CA . VAL A 1 92 ? -6.512 2.937 -4.560 1.00 64.31 92 VAL A CA 1
ATOM 731 C C . VAL A 1 92 ? -5.679 3.815 -3.630 1.00 64.31 92 VAL A C 1
ATOM 733 O O . VAL A 1 92 ? -4.726 3.355 -3.022 1.00 64.31 92 VAL A O 1
ATOM 736 N N . VAL A 1 93 ? -5.983 5.108 -3.575 1.00 58.44 93 VAL A N 1
ATOM 737 C CA . VAL A 1 93 ? -5.219 6.135 -2.818 1.00 58.44 93 VAL A CA 1
ATOM 738 C C . VAL A 1 93 ? -5.947 6.647 -1.588 1.00 58.44 93 VAL A C 1
ATOM 740 O O . VAL A 1 93 ? -5.358 7.020 -0.580 1.00 58.44 93 VAL A O 1
ATOM 743 N N . MET A 1 94 ? -7.261 6.579 -1.671 1.00 41.94 94 MET A N 1
ATOM 744 C CA . MET A 1 94 ? -8.175 6.492 -0.560 1.00 41.94 94 MET A CA 1
ATOM 745 C C . MET A 1 94 ? -9.050 5.319 -0.899 1.00 41.94 94 MET A C 1
ATOM 747 O O . MET A 1 94 ? -9.441 5.169 -2.055 1.00 41.94 94 MET A O 1
ATOM 751 N N . CYS A 1 95 ? -9.389 4.524 0.092 1.00 45.94 95 CYS A N 1
ATOM 752 C CA . CYS A 1 95 ? -10.346 3.456 -0.125 1.00 45.94 95 CYS A CA 1
ATOM 753 C C . CYS A 1 95 ? -11.258 3.144 1.046 1.00 45.94 95 CYS A C 1
ATOM 755 O O . CYS A 1 95 ? -11.873 2.100 1.019 1.00 45.94 95 CYS A O 1
ATOM 757 N N . PRO A 1 96 ? -11.369 3.965 2.092 1.00 37.00 96 PRO A N 1
ATOM 758 C CA . PRO A 1 96 ? -10.389 3.788 3.166 1.00 37.00 96 PRO A CA 1
ATOM 759 C C . PRO A 1 96 ? -9.090 3.080 2.682 1.00 37.00 96 PRO A C 1
ATOM 761 O O . PRO A 1 96 ? -9.138 1.974 2.205 1.00 37.00 96 PRO A O 1
ATOM 764 N N . ASN A 1 97 ? -7.948 3.754 2.759 1.00 37.88 97 ASN A N 1
ATOM 765 C CA . ASN A 1 97 ? -6.644 3.732 2.021 1.00 37.88 97 ASN A CA 1
ATOM 766 C C . ASN A 1 97 ? -5.573 2.531 2.056 1.00 37.88 97 ASN A C 1
ATOM 768 O O . ASN A 1 97 ? -5.882 1.363 2.122 1.00 37.88 97 ASN A O 1
ATOM 772 N N . ALA A 1 98 ? -4.276 2.894 2.046 1.00 52.28 98 ALA A N 1
ATOM 773 C CA . ALA A 1 98 ? -2.918 2.398 2.425 1.00 52.28 98 ALA A CA 1
ATOM 774 C C . ALA A 1 98 ? -2.388 0.977 2.171 1.00 52.28 98 ALA A C 1
ATOM 776 O O . ALA A 1 98 ? -3.020 -0.002 2.537 1.00 52.28 98 ALA A O 1
ATOM 777 N N . GLY A 1 99 ? -1.133 0.771 1.728 1.00 35.72 99 GLY A N 1
ATOM 778 C CA . GLY A 1 99 ? 0.012 1.694 1.537 1.00 35.72 99 GLY A CA 1
ATOM 779 C C . GLY A 1 99 ? 1.326 1.269 2.222 1.00 35.72 99 GLY A C 1
ATOM 780 O O . GLY A 1 99 ? 1.201 0.936 3.392 1.00 35.72 99 GLY A O 1
ATOM 781 N N . GLY A 1 100 ? 2.500 1.252 1.526 1.00 31.23 100 GLY A N 1
ATOM 782 C CA . GLY A 1 100 ? 3.925 1.077 1.957 1.00 31.23 100 GLY A CA 1
ATOM 783 C C . GLY A 1 100 ? 4.906 0.041 1.281 1.00 31.23 100 GLY A C 1
ATOM 784 O O . GLY A 1 100 ? 4.621 -0.596 0.273 1.00 31.23 100 GLY A O 1
ATOM 785 N N . GLU A 1 101 ? 6.076 -0.109 1.923 1.00 34.19 101 GLU A N 1
ATOM 786 C CA . GLU A 1 101 ? 7.486 -0.307 1.480 1.00 34.19 101 GLU A CA 1
ATOM 787 C C . GLU A 1 101 ? 7.949 -1.604 0.747 1.00 34.19 101 GLU A C 1
ATOM 789 O O . GLU A 1 101 ? 7.576 -2.703 1.136 1.00 34.19 101 GLU A O 1
ATOM 794 N N . ASN A 1 102 ? 8.808 -1.438 -0.281 1.00 47.06 102 ASN A N 1
ATOM 795 C CA . ASN A 1 102 ? 9.663 -2.389 -1.054 1.00 47.06 102 ASN A CA 1
ATOM 796 C C . ASN A 1 102 ? 10.710 -1.547 -1.869 1.00 47.06 102 ASN A C 1
ATOM 798 O O . ASN A 1 102 ? 11.096 -0.457 -1.460 1.00 47.06 102 ASN A O 1
ATOM 802 N N . PHE A 1 103 ? 11.176 -1.992 -3.033 1.00 53.84 103 PHE A N 1
ATOM 803 C CA . PHE A 1 103 ? 12.052 -1.238 -3.942 1.00 53.84 103 PHE A CA 1
ATOM 804 C C . PHE A 1 103 ? 11.329 -0.082 -4.649 1.00 53.84 103 PHE A C 1
ATOM 806 O O . PHE A 1 103 ? 10.198 -0.249 -5.082 1.00 53.84 103 PHE A O 1
ATOM 813 N N . ILE A 1 104 ? 11.981 1.071 -4.836 1.00 72.88 104 ILE A N 1
ATOM 814 C CA . ILE A 1 104 ? 11.413 2.208 -5.591 1.00 72.88 104 ILE A CA 1
ATOM 815 C C . ILE A 1 104 ? 11.066 1.731 -7.009 1.00 72.88 104 ILE A C 1
ATOM 817 O O . ILE A 1 104 ? 11.952 1.552 -7.843 1.00 72.88 104 ILE A O 1
ATOM 821 N N . LEU A 1 105 ? 9.788 1.455 -7.282 1.00 80.38 105 LEU A N 1
ATOM 822 C CA . LEU A 1 105 ? 9.388 0.715 -8.484 1.00 80.38 105 LEU A CA 1
ATOM 823 C C . LEU A 1 105 ? 9.693 1.505 -9.756 1.00 80.38 105 LEU A C 1
ATOM 825 O O . LEU A 1 105 ? 10.010 0.931 -10.796 1.00 80.38 105 LEU A O 1
ATOM 829 N N . THR A 1 106 ? 9.669 2.831 -9.675 1.00 83.50 106 THR A N 1
ATOM 830 C CA . THR A 1 106 ? 9.971 3.707 -10.814 1.00 83.50 106 THR A CA 1
ATOM 831 C C . THR A 1 106 ? 11.450 3.713 -11.216 1.00 83.50 106 THR A C 1
ATOM 833 O O . THR A 1 106 ? 11.764 4.117 -12.338 1.00 83.50 106 THR A O 1
ATOM 836 N N . THR A 1 107 ? 12.363 3.240 -10.359 1.00 80.94 107 THR A N 1
ATOM 837 C CA . THR A 1 107 ? 13.787 3.052 -10.705 1.00 80.94 107 THR A CA 1
ATOM 838 C C . THR A 1 107 ? 14.082 1.653 -11.248 1.00 80.94 107 THR A C 1
ATOM 840 O O . THR A 1 107 ? 15.201 1.386 -11.679 1.00 80.94 107 THR A O 1
ATOM 843 N N . GLN A 1 108 ? 13.084 0.765 -11.270 1.00 83.12 108 GLN A N 1
ATOM 844 C CA . GLN A 1 108 ? 13.198 -0.586 -11.810 1.00 83.12 108 GLN A CA 1
ATOM 845 C C . GLN A 1 108 ? 12.740 -0.648 -13.276 1.00 83.12 108 GLN A C 1
ATOM 847 O O . GLN A 1 108 ? 11.841 0.088 -13.715 1.00 83.12 108 GLN A O 1
ATOM 852 N N . THR A 1 109 ? 13.337 -1.559 -14.053 1.00 86.69 109 THR A N 1
ATOM 853 C CA . THR A 1 109 ? 12.832 -1.899 -15.392 1.00 86.69 109 THR A CA 1
ATOM 854 C C . THR A 1 109 ? 11.497 -2.639 -15.295 1.00 86.69 109 THR A C 1
ATOM 856 O O . THR A 1 109 ? 11.120 -3.151 -14.241 1.00 86.69 109 THR A O 1
ATOM 859 N N . ASN A 1 110 ? 10.765 -2.726 -16.407 1.00 92.00 110 ASN A N 1
ATOM 860 C CA . ASN A 1 110 ? 9.481 -3.434 -16.442 1.00 92.00 110 ASN A CA 1
ATOM 861 C C . ASN A 1 110 ? 9.636 -4.907 -16.039 1.00 92.00 110 ASN A C 1
ATOM 863 O O . ASN A 1 110 ? 8.817 -5.441 -15.297 1.00 92.00 110 ASN A O 1
ATOM 867 N N . GLU A 1 111 ? 10.712 -5.547 -16.488 1.00 89.00 111 GLU A N 1
ATOM 868 C CA . GLU A 1 111 ? 11.028 -6.942 -16.199 1.00 89.00 111 GLU A CA 1
ATOM 869 C C . GLU A 1 111 ? 11.303 -7.160 -14.708 1.00 89.00 111 GLU A C 1
ATOM 871 O O . GLU A 1 111 ? 10.845 -8.150 -14.140 1.00 89.00 111 GLU A O 1
ATOM 876 N N . GLN A 1 112 ? 12.011 -6.224 -14.068 1.00 84.94 112 GLN A N 1
ATOM 877 C CA . GLN A 1 112 ? 12.271 -6.254 -12.629 1.00 84.94 112 GLN A CA 1
ATOM 878 C C . GLN A 1 112 ? 10.979 -6.068 -11.827 1.00 84.94 112 GLN A C 1
ATOM 880 O O . GLN A 1 112 ? 10.724 -6.848 -10.917 1.00 84.94 112 GLN A O 1
ATOM 885 N N . ILE A 1 113 ? 10.115 -5.117 -12.206 1.00 88.62 113 ILE A N 1
ATOM 886 C CA . ILE A 1 113 ? 8.808 -4.910 -11.550 1.00 88.62 113 ILE A CA 1
ATOM 887 C C . ILE A 1 113 ? 7.960 -6.190 -11.615 1.00 88.62 113 ILE A C 1
ATOM 889 O O . ILE A 1 113 ? 7.371 -6.603 -10.616 1.00 88.62 113 ILE A O 1
ATOM 893 N N . ILE A 1 114 ? 7.912 -6.842 -12.782 1.00 91.00 114 ILE A N 1
ATOM 894 C CA . ILE A 1 114 ? 7.192 -8.111 -12.964 1.00 91.00 114 ILE A CA 1
ATOM 895 C C . ILE A 1 114 ? 7.780 -9.205 -12.064 1.00 91.00 114 ILE A C 1
ATOM 897 O O . ILE A 1 114 ? 7.027 -9.949 -11.434 1.00 91.00 114 ILE A O 1
ATOM 901 N N . ALA A 1 115 ? 9.111 -9.299 -11.994 1.00 82.12 115 ALA A N 1
ATOM 902 C CA . ALA A 1 115 ? 9.799 -10.284 -11.171 1.00 82.12 115 ALA A CA 1
ATOM 903 C C . ALA A 1 115 ? 9.482 -10.095 -9.680 1.00 82.12 115 ALA A C 1
ATOM 905 O O . ALA A 1 115 ? 9.100 -11.060 -9.024 1.00 82.12 115 ALA A O 1
ATOM 906 N N . GLU A 1 116 ? 9.578 -8.869 -9.160 1.00 85.56 116 GLU A N 1
ATOM 907 C CA . GLU A 1 116 ? 9.270 -8.536 -7.760 1.00 85.56 116 GLU A CA 1
ATOM 908 C C . GLU A 1 116 ? 7.853 -8.977 -7.367 1.00 85.56 116 GLU A C 1
ATOM 910 O O . GLU A 1 116 ? 7.646 -9.669 -6.364 1.00 85.56 116 GLU A O 1
ATOM 915 N N . LEU A 1 117 ? 6.866 -8.627 -8.199 1.00 89.94 117 LEU A N 1
ATOM 916 C CA . LEU A 1 117 ? 5.460 -8.946 -7.953 1.00 89.94 117 LEU A CA 1
ATOM 917 C C . LEU A 1 117 ? 5.198 -10.455 -7.977 1.00 89.94 117 LEU A C 1
ATOM 919 O O . LEU A 1 117 ? 4.550 -10.992 -7.074 1.00 89.94 117 LEU A O 1
ATOM 923 N N . GLU A 1 118 ? 5.695 -11.152 -8.997 1.00 89.38 118 GLU A N 1
ATOM 924 C CA . GLU A 1 118 ? 5.378 -12.564 -9.198 1.00 89.38 118 GLU A CA 1
ATOM 925 C C . GLU A 1 118 ? 6.184 -13.497 -8.290 1.00 89.38 118 GLU A C 1
ATOM 927 O O . GLU A 1 118 ? 5.628 -14.496 -7.835 1.00 89.38 118 GLU A O 1
ATOM 932 N N . TRP A 1 119 ? 7.439 -13.177 -7.953 1.00 82.81 119 TRP A N 1
ATOM 933 C CA . TRP A 1 119 ? 8.193 -13.941 -6.951 1.00 82.81 119 TRP A CA 1
ATOM 934 C C . TRP A 1 119 ? 7.555 -13.831 -5.566 1.00 82.81 119 TRP A C 1
ATOM 936 O O . TRP A 1 119 ? 7.414 -14.841 -4.872 1.00 82.81 119 TRP A O 1
ATOM 946 N N . THR A 1 120 ? 7.090 -12.634 -5.197 1.00 85.62 120 THR A N 1
ATOM 947 C CA . THR A 1 120 ? 6.340 -12.419 -3.953 1.00 85.62 120 THR A CA 1
ATOM 948 C C . THR A 1 120 ? 5.029 -13.206 -3.957 1.00 85.62 120 THR A C 1
ATOM 950 O O . THR A 1 120 ? 4.713 -13.899 -2.989 1.00 85.62 120 THR A O 1
ATOM 953 N N . ALA A 1 121 ? 4.273 -13.174 -5.060 1.00 87.44 121 ALA A N 1
ATOM 954 C CA . ALA A 1 121 ? 3.061 -13.981 -5.183 1.00 87.44 121 ALA A CA 1
ATOM 955 C C . ALA A 1 121 ? 3.339 -15.484 -5.115 1.00 87.44 121 ALA A C 1
ATOM 957 O O . ALA A 1 121 ? 2.602 -16.187 -4.431 1.00 87.44 121 ALA A O 1
ATOM 958 N N . ASP A 1 122 ? 4.379 -15.982 -5.781 1.00 82.69 122 ASP A N 1
ATOM 959 C CA . ASP A 1 122 ? 4.748 -17.399 -5.748 1.00 82.69 122 ASP A CA 1
ATOM 960 C C . ASP A 1 122 ? 5.119 -17.835 -4.315 1.00 82.69 122 ASP A C 1
ATOM 962 O O . ASP A 1 122 ? 4.732 -18.925 -3.883 1.00 82.69 122 ASP A O 1
ATOM 966 N N . ALA A 1 123 ? 5.799 -16.978 -3.541 1.00 78.06 123 ALA A N 1
ATOM 967 C CA . ALA A 1 123 ? 6.081 -17.219 -2.124 1.00 78.06 123 ALA A CA 1
ATOM 968 C C . ALA A 1 123 ? 4.803 -17.303 -1.279 1.00 78.06 123 ALA A C 1
ATOM 970 O O . ALA A 1 123 ? 4.641 -18.248 -0.502 1.00 78.06 123 ALA A O 1
ATOM 971 N N . ILE A 1 124 ? 3.865 -16.373 -1.474 1.00 82.19 124 ILE A N 1
ATOM 972 C CA . ILE A 1 124 ? 2.587 -16.356 -0.750 1.00 82.19 124 ILE A CA 1
ATOM 973 C C . ILE A 1 124 ? 1.719 -17.559 -1.144 1.00 82.19 124 ILE A C 1
ATOM 975 O O . ILE A 1 124 ? 1.208 -18.259 -0.273 1.00 82.19 124 ILE A O 1
ATOM 979 N N . VAL A 1 125 ? 1.609 -17.875 -2.436 1.00 85.25 125 VAL A N 1
ATOM 980 C CA . VAL A 1 125 ? 0.879 -19.055 -2.927 1.00 85.25 125 VAL A CA 1
ATOM 981 C C . VAL A 1 125 ? 1.484 -20.334 -2.360 1.00 85.25 125 VAL A C 1
ATOM 983 O O . VAL A 1 125 ? 0.751 -21.233 -1.961 1.00 85.25 125 VAL A O 1
ATOM 986 N N . LYS A 1 126 ? 2.811 -20.432 -2.272 1.00 80.25 126 LYS A N 1
ATOM 987 C CA . LYS A 1 126 ? 3.455 -21.595 -1.654 1.00 80.25 126 LYS A CA 1
ATOM 988 C C . LYS A 1 126 ? 3.152 -21.695 -0.156 1.00 80.25 126 LYS A C 1
ATOM 990 O O . LYS A 1 126 ? 3.014 -22.807 0.344 1.00 80.25 126 LYS A O 1
ATOM 995 N N . ALA A 1 127 ? 3.068 -20.567 0.548 1.00 78.69 127 ALA A N 1
ATOM 996 C CA . ALA A 1 127 ? 2.798 -20.534 1.982 1.00 78.69 127 ALA A CA 1
ATOM 997 C C . ALA A 1 127 ? 1.335 -20.868 2.319 1.00 78.69 127 ALA A C 1
ATOM 999 O O . ALA A 1 127 ? 1.080 -21.645 3.232 1.00 78.69 127 ALA A O 1
ATOM 1000 N N . ILE A 1 128 ? 0.380 -20.273 1.598 1.00 82.81 128 ILE A N 1
ATOM 1001 C CA . ILE A 1 128 ? -1.044 -20.283 1.980 1.00 82.81 128 ILE A CA 1
ATOM 1002 C C . ILE A 1 128 ? -2.004 -20.660 0.840 1.00 82.81 128 ILE A C 1
ATOM 1004 O O . ILE A 1 128 ? -3.218 -20.612 1.013 1.00 82.81 128 ILE A O 1
ATOM 1008 N N . GLY A 1 129 ? -1.493 -21.038 -0.333 1.00 83.62 129 GLY A N 1
ATOM 1009 C CA . GLY A 1 129 ? -2.287 -21.557 -1.455 1.00 83.62 129 GLY A CA 1
ATOM 1010 C C . GLY A 1 129 ? -3.035 -20.508 -2.282 1.00 83.62 129 GLY A C 1
ATOM 1011 O O . GLY A 1 129 ? -3.728 -20.869 -3.231 1.00 83.62 129 GLY A O 1
ATOM 1012 N N . VAL A 1 130 ? -2.906 -19.220 -1.957 1.00 88.81 130 VAL A N 1
ATOM 1013 C CA . VAL A 1 130 ? -3.689 -18.137 -2.572 1.00 88.81 130 VAL A CA 1
ATOM 1014 C C . VAL A 1 130 ? -2.808 -17.007 -3.082 1.00 88.81 130 VAL A C 1
ATOM 1016 O O . VAL A 1 130 ? -1.792 -16.678 -2.475 1.00 88.81 130 VAL A O 1
ATOM 1019 N N . LYS A 1 131 ? -3.198 -16.398 -4.209 1.00 90.88 131 LYS A N 1
ATOM 1020 C CA . LYS A 1 131 ? -2.472 -15.272 -4.808 1.00 90.88 131 LYS A CA 1
ATOM 1021 C C . LYS A 1 131 ? -3.113 -13.943 -4.386 1.00 90.88 131 LYS A C 1
ATOM 1023 O O . LYS A 1 131 ? -4.314 -13.782 -4.603 1.00 90.88 131 LYS A O 1
ATOM 1028 N N . PRO A 1 132 ? -2.366 -12.978 -3.821 1.00 90.75 132 PRO A N 1
ATOM 1029 C CA . PRO A 1 132 ? -2.925 -11.683 -3.435 1.00 90.75 132 PRO A CA 1
ATOM 1030 C C . PRO A 1 132 ? -3.489 -10.902 -4.621 1.00 90.75 132 PRO A C 1
ATOM 1032 O O . PRO A 1 132 ? -2.892 -10.869 -5.696 1.00 90.75 132 PRO A O 1
ATOM 1035 N N . LYS A 1 133 ? -4.619 -10.223 -4.406 1.00 91.19 133 LYS A N 1
ATOM 1036 C CA . LYS A 1 133 ? -5.179 -9.251 -5.359 1.00 91.19 133 LYS A CA 1
ATOM 1037 C C . LYS A 1 133 ? -4.655 -7.832 -5.125 1.00 91.19 133 LYS A C 1
ATOM 1039 O O . LYS A 1 133 ? -4.685 -7.009 -6.029 1.00 91.19 133 LYS A O 1
ATOM 1044 N N . TYR A 1 134 ? -4.176 -7.535 -3.926 1.00 92.62 134 TYR A N 1
ATOM 1045 C CA . TYR A 1 134 ? -3.723 -6.202 -3.548 1.00 92.62 134 TYR A CA 1
ATOM 1046 C C . TYR A 1 134 ? -2.209 -6.187 -3.421 1.00 92.62 134 TYR A C 1
ATOM 1048 O O . TYR A 1 134 ? -1.622 -7.121 -2.874 1.00 92.62 134 TYR A O 1
ATOM 1056 N N . MET A 1 135 ? -1.592 -5.131 -3.934 1.00 92.12 135 MET A N 1
ATOM 1057 C CA . MET A 1 135 ? -0.188 -4.834 -3.707 1.00 92.12 135 MET A CA 1
ATOM 1058 C C . MET A 1 135 ? -0.049 -3.385 -3.274 1.00 92.12 135 MET A C 1
ATOM 1060 O O . MET A 1 135 ? -0.931 -2.550 -3.473 1.00 92.12 135 MET A O 1
ATOM 1064 N N . ARG A 1 136 ? 1.078 -3.108 -2.651 1.00 91.62 136 ARG A N 1
ATOM 1065 C CA . ARG A 1 136 ? 1.318 -1.885 -1.928 1.00 91.62 136 ARG A CA 1
ATOM 1066 C C . ARG A 1 136 ? 2.639 -1.308 -2.431 1.00 91.62 136 ARG A C 1
ATOM 1068 O O . ARG A 1 136 ? 3.660 -1.978 -2.252 1.00 91.62 136 ARG A O 1
ATOM 1075 N N . PRO A 1 137 ? 2.636 -0.161 -3.137 1.00 90.38 137 PRO A N 1
ATOM 1076 C CA . PRO A 1 137 ? 3.856 0.364 -3.694 1.00 90.38 137 PRO A CA 1
ATOM 1077 C C . PRO A 1 137 ? 4.801 0.837 -2.597 1.00 90.38 137 PRO A C 1
ATOM 1079 O O . PRO A 1 137 ? 4.417 1.592 -1.696 1.00 90.38 137 PRO A O 1
ATOM 1082 N N . PRO A 1 138 ? 6.059 0.448 -2.723 1.00 85.06 138 PRO A N 1
ATOM 1083 C CA . PRO A 1 138 ? 7.145 0.924 -1.903 1.00 85.06 138 PRO A CA 1
ATOM 1084 C C . PRO A 1 138 ? 7.274 2.415 -1.803 1.00 85.06 138 PRO A C 1
ATOM 1086 O O . PRO A 1 138 ? 7.309 3.043 -2.848 1.00 85.06 138 PRO A O 1
ATOM 1089 N N . PHE A 1 139 ? 7.405 2.998 -0.610 1.00 80.81 139 PHE A N 1
ATOM 1090 C CA . PHE A 1 139 ? 7.488 4.461 -0.477 1.00 80.81 139 PHE A CA 1
ATOM 1091 C C . PHE A 1 139 ? 6.299 5.203 -1.128 1.00 80.81 139 PHE A C 1
ATOM 1093 O O . PHE A 1 139 ? 6.374 6.401 -1.373 1.00 80.81 139 PHE A O 1
ATOM 1100 N N . GLY A 1 140 ? 5.221 4.485 -1.471 1.00 83.06 140 GLY A N 1
ATOM 1101 C CA . GLY A 1 140 ? 4.145 4.981 -2.321 1.00 83.06 140 GLY A CA 1
ATOM 1102 C C . GLY A 1 140 ? 4.560 5.256 -3.773 1.00 83.06 140 GLY A C 1
ATOM 1103 O O . GLY A 1 140 ? 3.809 5.854 -4.529 1.00 83.06 140 GLY A O 1
ATOM 1104 N N . ASP A 1 141 ? 5.743 4.814 -4.190 1.00 83.62 141 ASP A N 1
ATOM 1105 C CA . ASP A 1 141 ? 6.351 5.090 -5.481 1.00 83.62 141 ASP A CA 1
ATOM 1106 C C . ASP A 1 141 ? 5.859 4.154 -6.589 1.00 83.62 141 ASP A C 1
ATOM 1108 O O . ASP A 1 141 ? 6.106 2.946 -6.581 1.00 83.62 141 ASP A O 1
ATOM 1112 N N . TYR A 1 142 ? 5.193 4.741 -7.579 1.00 88.38 142 TYR A N 1
ATOM 1113 C CA . TYR A 1 142 ? 4.777 4.073 -8.804 1.00 88.38 142 TYR A CA 1
ATOM 1114 C C . TYR A 1 142 ? 4.505 5.103 -9.914 1.00 88.38 142 TYR A C 1
ATOM 1116 O O . TYR A 1 142 ? 4.206 6.271 -9.652 1.00 88.38 142 TYR A O 1
ATOM 1124 N N . ASP A 1 143 ? 4.622 4.652 -11.163 1.00 86.50 143 ASP A N 1
ATOM 1125 C CA . ASP A 1 143 ? 4.306 5.401 -12.382 1.00 86.50 143 ASP A CA 1
ATOM 1126 C C . ASP A 1 143 ? 3.271 4.623 -13.223 1.00 86.50 143 ASP A C 1
ATOM 1128 O O . ASP A 1 143 ? 2.780 3.555 -12.838 1.00 86.50 143 ASP A O 1
ATOM 1132 N N . ASN A 1 144 ? 2.936 5.133 -14.410 1.00 90.31 144 ASN A N 1
ATOM 1133 C CA . ASN A 1 144 ? 2.025 4.429 -15.316 1.00 90.31 144 ASN A CA 1
ATOM 1134 C C . ASN A 1 144 ? 2.515 3.038 -15.753 1.00 90.31 144 ASN A C 1
ATOM 1136 O O . ASN A 1 144 ? 1.676 2.179 -16.011 1.00 90.31 144 ASN A O 1
ATOM 1140 N N . ARG A 1 145 ? 3.829 2.773 -15.802 1.00 93.06 145 ARG A N 1
ATOM 1141 C CA . ARG A 1 145 ? 4.331 1.429 -16.138 1.00 93.06 145 ARG A CA 1
ATOM 1142 C C . ARG A 1 145 ? 3.913 0.440 -15.073 1.00 93.06 145 ARG A C 1
ATOM 1144 O O . ARG A 1 145 ? 3.371 -0.615 -15.387 1.00 93.06 145 ARG A O 1
ATOM 1151 N N . VAL A 1 146 ? 4.134 0.813 -13.815 1.00 92.50 146 VAL A N 1
ATOM 1152 C CA . VAL A 1 146 ? 3.755 0.005 -12.656 1.00 92.50 146 VAL A CA 1
ATOM 1153 C C . VAL A 1 146 ? 2.241 -0.221 -12.640 1.00 92.50 146 VAL A C 1
ATOM 1155 O O . VAL A 1 146 ? 1.813 -1.358 -12.448 1.00 92.50 146 VAL A O 1
ATOM 1158 N N . ARG A 1 147 ? 1.425 0.811 -12.917 1.00 92.44 147 ARG A N 1
ATOM 1159 C CA . ARG A 1 147 ? -0.042 0.665 -13.040 1.00 92.44 147 ARG A CA 1
ATOM 1160 C C . ARG A 1 147 ? -0.429 -0.359 -14.104 1.00 92.44 147 ARG A C 1
ATOM 1162 O O . ARG A 1 147 ? -1.214 -1.264 -13.820 1.00 92.44 147 ARG A O 1
ATOM 1169 N N . ASP A 1 148 ? 0.125 -0.233 -15.308 1.00 92.75 148 ASP A N 1
ATOM 1170 C CA . ASP A 1 148 ? -0.194 -1.117 -16.431 1.00 92.75 148 ASP A CA 1
ATOM 1171 C C . ASP A 1 148 ? 0.224 -2.564 -16.145 1.00 92.75 148 ASP A C 1
ATOM 1173 O O . ASP A 1 148 ? -0.536 -3.495 -16.423 1.00 92.75 148 ASP A O 1
ATOM 1177 N N . ILE A 1 149 ? 1.405 -2.760 -15.550 1.00 95.31 149 ILE A N 1
ATOM 1178 C CA . ILE A 1 149 ? 1.915 -4.075 -15.144 1.00 95.31 149 ILE A CA 1
ATOM 1179 C C . ILE A 1 149 ? 1.011 -4.690 -14.071 1.00 95.31 149 ILE A C 1
ATOM 1181 O O . ILE A 1 149 ? 0.524 -5.807 -14.251 1.00 95.31 149 ILE A O 1
ATOM 1185 N N . CYS A 1 150 ? 0.727 -3.961 -12.987 1.00 94.19 150 CYS A N 1
ATOM 1186 C CA . CYS A 1 150 ? -0.152 -4.425 -11.914 1.00 94.19 150 CYS A CA 1
ATOM 1187 C C . CYS A 1 150 ? -1.530 -4.820 -12.454 1.00 94.19 150 CYS A C 1
ATOM 1189 O O . CYS A 1 150 ? -2.012 -5.910 -12.150 1.00 94.19 150 CYS A O 1
ATOM 1191 N N . LYS A 1 151 ? -2.129 -3.991 -13.318 1.00 93.88 151 LYS A N 1
ATOM 1192 C CA . LYS A 1 151 ? -3.434 -4.267 -13.930 1.00 93.88 151 LYS A CA 1
ATOM 1193 C C . LYS A 1 151 ? -3.427 -5.551 -14.759 1.00 93.88 151 LYS A C 1
ATOM 1195 O O . LYS A 1 151 ? -4.353 -6.350 -14.637 1.00 93.88 151 LYS A O 1
ATOM 1200 N N . GLN A 1 152 ? -2.397 -5.769 -15.580 1.00 95.12 152 GLN A N 1
ATOM 1201 C CA . GLN A 1 152 ? -2.266 -6.987 -16.390 1.00 95.12 152 GLN A CA 1
ATOM 1202 C C . GLN A 1 152 ? -2.061 -8.240 -15.530 1.00 95.12 152 GLN A C 1
ATOM 1204 O O . GLN A 1 152 ? -2.626 -9.291 -15.823 1.00 95.12 152 GLN A O 1
ATOM 1209 N N . LEU A 1 153 ? -1.322 -8.109 -14.427 1.00 92.94 153 LEU A N 1
ATOM 1210 C CA . LEU A 1 153 ? -1.091 -9.180 -13.458 1.00 92.94 153 LEU A CA 1
ATOM 1211 C C . LEU A 1 153 ? -2.254 -9.387 -12.465 1.00 92.94 153 LEU A C 1
ATOM 1213 O O . LEU A 1 153 ? -2.163 -10.256 -11.595 1.00 92.94 153 LEU A O 1
ATOM 1217 N N . GLY A 1 154 ? -3.340 -8.615 -12.579 1.00 92.12 154 GLY A N 1
ATOM 1218 C CA . GLY A 1 154 ? -4.535 -8.733 -11.738 1.00 92.12 154 GLY A CA 1
ATOM 1219 C C . GLY A 1 154 ? -4.417 -8.103 -10.346 1.00 92.12 154 GLY A C 1
ATOM 1220 O O . GLY A 1 154 ? -5.217 -8.427 -9.466 1.00 92.12 154 GLY A O 1
ATOM 1221 N N . TYR A 1 155 ? -3.434 -7.226 -10.132 1.00 92.31 155 TYR A N 1
ATOM 1222 C CA . TYR A 1 155 ? -3.246 -6.486 -8.887 1.00 92.31 155 TYR A CA 1
ATOM 1223 C C . TYR A 1 155 ? -3.993 -5.149 -8.871 1.00 92.31 155 TYR A C 1
ATOM 1225 O O . TYR A 1 155 ? -4.096 -4.452 -9.881 1.00 92.31 155 TYR A O 1
ATOM 1233 N N . LYS A 1 156 ? -4.436 -4.758 -7.676 1.00 91.00 156 LYS A N 1
ATOM 1234 C CA . LYS A 1 156 ? -4.850 -3.400 -7.313 1.00 91.00 156 LYS A CA 1
ATOM 1235 C C . LYS A 1 156 ? -3.745 -2.755 -6.466 1.00 91.00 156 LYS A C 1
ATOM 1237 O O . LYS A 1 156 ? -3.300 -3.363 -5.492 1.00 91.00 156 LYS A O 1
ATOM 1242 N N . ILE A 1 157 ? -3.310 -1.554 -6.845 1.00 91.62 157 ILE A N 1
ATOM 1243 C CA . ILE A 1 157 ? -2.279 -0.762 -6.150 1.00 91.62 157 ILE A CA 1
ATOM 1244 C C . ILE A 1 157 ? -2.911 0.012 -4.992 1.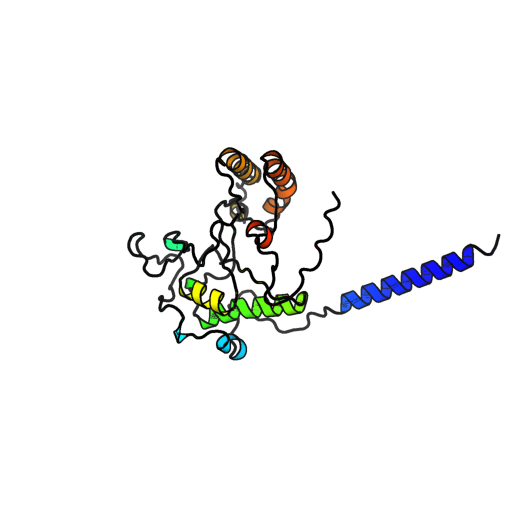00 91.62 157 ILE A C 1
ATOM 1246 O O . ILE A 1 157 ? -3.816 0.789 -5.264 1.00 91.62 157 ILE A O 1
ATOM 1250 N N . VAL A 1 158 ? -2.410 -0.145 -3.759 1.00 89.62 158 VAL A N 1
ATOM 1251 C CA . VAL A 1 158 ? -2.948 0.469 -2.525 1.00 89.62 158 VAL A CA 1
ATOM 1252 C C . VAL A 1 158 ? -1.980 1.506 -1.910 1.00 89.62 158 VAL A C 1
ATOM 1254 O O . VAL A 1 158 ? -0.830 1.178 -1.621 1.00 89.62 158 VAL A O 1
ATOM 1257 N N . ILE A 1 159 ? -2.460 2.736 -1.671 1.00 90.12 159 ILE A N 1
ATOM 1258 C CA . ILE A 1 159 ? -1.774 3.960 -1.189 1.00 90.12 159 ILE A CA 1
ATOM 1259 C C . ILE A 1 159 ? -2.612 4.660 -0.098 1.00 90.12 159 ILE A C 1
ATOM 1261 O O . ILE A 1 159 ? -3.815 4.440 -0.025 1.00 90.12 159 ILE A O 1
ATOM 1265 N N . TRP A 1 160 ? -1.991 5.465 0.780 1.00 88.94 160 TRP A N 1
ATOM 1266 C CA . TRP A 1 160 ? -2.542 5.992 2.039 1.00 88.94 160 TRP A CA 1
ATOM 1267 C C . TRP A 1 160 ? -2.933 7.471 2.029 1.00 88.94 160 TRP A C 1
ATOM 1269 O O . TRP A 1 160 ? -2.294 8.270 1.357 1.00 88.94 160 TRP A O 1
ATOM 1279 N N . ASP A 1 161 ? -3.922 7.838 2.859 1.00 85.62 161 ASP A N 1
ATOM 1280 C CA . ASP A 1 161 ? -4.297 9.239 3.146 1.00 85.62 161 ASP A CA 1
ATOM 1281 C C . ASP A 1 161 ? -3.968 9.686 4.587 1.00 85.62 161 ASP A C 1
ATOM 1283 O O . ASP A 1 161 ? -4.072 10.872 4.904 1.00 85.62 161 ASP A O 1
ATOM 1287 N N . ARG A 1 162 ? -3.587 8.749 5.469 1.00 88.56 162 ARG A N 1
ATOM 1288 C CA . ARG A 1 162 ? -3.132 9.002 6.843 1.00 88.56 162 ARG A CA 1
ATOM 1289 C C . ARG A 1 162 ? -1.795 8.312 7.052 1.00 88.56 162 ARG A C 1
ATOM 1291 O O . ARG A 1 162 ? -1.710 7.096 6.914 1.00 88.56 162 ARG A O 1
ATOM 1298 N N . ASP A 1 163 ? -0.766 9.077 7.384 1.00 91.19 163 ASP A N 1
ATOM 1299 C CA . ASP A 1 163 ? 0.566 8.563 7.703 1.00 91.19 163 ASP A CA 1
ATOM 1300 C C . ASP A 1 163 ? 0.817 8.704 9.203 1.00 91.19 163 ASP A C 1
ATOM 1302 O O . ASP A 1 163 ? 0.779 9.810 9.738 1.00 91.19 163 ASP A O 1
ATOM 1306 N N . SER A 1 164 ? 1.035 7.587 9.900 1.00 91.31 164 SER A N 1
ATOM 1307 C CA . SER A 1 164 ? 1.274 7.606 11.349 1.00 91.31 164 SER A CA 1
ATOM 1308 C C . SER A 1 164 ? 2.612 8.227 11.734 1.00 91.31 164 SER A C 1
ATOM 1310 O O . SER A 1 164 ? 2.784 8.581 12.905 1.00 91.31 164 SER A O 1
ATOM 1312 N N . PHE A 1 165 ? 3.524 8.375 10.767 1.00 90.81 165 PHE A N 1
ATOM 1313 C CA . PHE A 1 165 ? 4.918 8.751 10.969 1.00 90.81 165 PHE A CA 1
ATOM 1314 C C . PHE A 1 165 ? 5.654 7.821 11.936 1.00 90.81 165 PHE A C 1
ATOM 1316 O O . PHE A 1 165 ? 6.646 8.207 12.552 1.00 90.81 165 PHE A O 1
ATOM 1323 N N . ASP A 1 166 ? 5.180 6.587 12.089 1.00 91.00 166 ASP A N 1
ATOM 1324 C CA . ASP A 1 166 ? 5.787 5.601 12.973 1.00 91.00 166 ASP A CA 1
ATOM 1325 C C . ASP A 1 166 ? 7.193 5.182 12.527 1.00 91.00 166 ASP A C 1
ATOM 1327 O O . ASP A 1 166 ? 8.036 4.854 13.362 1.00 91.00 166 ASP A O 1
ATOM 1331 N N . TRP A 1 167 ? 7.485 5.299 11.234 1.00 89.06 167 TRP A N 1
ATOM 1332 C CA . TRP A 1 167 ? 8.810 5.130 10.648 1.00 89.06 167 TRP A CA 1
ATOM 1333 C C . TRP A 1 167 ? 9.839 6.137 11.169 1.00 89.06 167 TRP A C 1
ATOM 1335 O O . TRP A 1 167 ? 11.024 5.822 11.206 1.00 89.06 167 TRP A O 1
ATOM 1345 N N . LEU A 1 168 ? 9.418 7.304 11.680 1.00 88.88 168 LEU A N 1
ATOM 1346 C CA . LEU A 1 168 ? 10.329 8.222 12.374 1.00 88.88 168 LEU A CA 1
ATOM 1347 C C . LEU A 1 168 ? 10.853 7.646 13.689 1.00 88.88 168 LEU A C 1
ATOM 1349 O O . LEU A 1 168 ? 11.737 8.268 14.267 1.00 88.88 168 LEU A O 1
ATOM 1353 N N . SER A 1 169 ? 10.311 6.527 14.185 1.00 88.38 169 SER A N 1
ATOM 1354 C CA . SER A 1 169 ? 10.856 5.808 15.341 1.00 88.38 169 SER A CA 1
ATOM 1355 C C . SER A 1 169 ? 12.087 4.970 15.001 1.00 88.38 169 SER A C 1
ATOM 1357 O O . SER A 1 169 ? 12.845 4.621 15.909 1.00 88.38 169 SER A O 1
ATOM 1359 N N . ASP A 1 170 ? 12.322 4.680 13.718 1.00 83.81 170 ASP A N 1
ATOM 1360 C CA . ASP A 1 170 ? 13.506 3.949 13.292 1.00 83.81 170 ASP A CA 1
ATOM 1361 C C . ASP A 1 170 ? 14.761 4.801 13.519 1.00 83.81 170 ASP A C 1
ATOM 1363 O O . ASP A 1 170 ? 14.893 5.915 13.012 1.00 83.81 170 ASP A O 1
ATOM 1367 N N . ASN A 1 171 ? 15.680 4.291 14.340 1.00 77.12 171 ASN A N 1
ATOM 1368 C CA . ASN A 1 171 ? 16.955 4.931 14.684 1.00 77.12 171 ASN A CA 1
ATOM 1369 C C . ASN A 1 171 ? 16.870 6.374 15.234 1.00 77.12 171 ASN A C 1
ATOM 1371 O O . ASN A 1 171 ? 17.880 7.081 15.277 1.00 77.12 171 ASN A O 1
ATOM 1375 N N . ASN A 1 172 ? 15.703 6.808 15.717 1.00 84.19 172 ASN A N 1
ATOM 1376 C CA . ASN A 1 172 ? 15.501 8.146 16.265 1.00 84.19 172 ASN A CA 1
ATOM 1377 C C . ASN A 1 172 ? 15.201 8.098 17.774 1.00 84.19 172 ASN A C 1
ATOM 1379 O O . ASN A 1 172 ? 14.051 7.916 18.184 1.00 84.19 172 ASN A O 1
ATOM 1383 N N . PRO A 1 173 ? 16.202 8.332 18.638 1.00 84.06 173 PRO A N 1
ATOM 1384 C CA . PRO A 1 173 ? 16.015 8.275 20.087 1.00 84.06 173 PRO A CA 1
ATOM 1385 C C . PRO A 1 173 ? 15.144 9.413 20.641 1.00 84.06 173 PRO A C 1
ATOM 1387 O O . PRO A 1 173 ? 14.733 9.360 21.796 1.00 84.06 173 PRO A O 1
ATOM 1390 N N . SER A 1 174 ? 14.884 10.462 19.854 1.00 90.44 174 SER A N 1
ATOM 1391 C CA . SER A 1 174 ? 14.019 11.584 20.241 1.00 90.44 174 SER A CA 1
ATOM 1392 C C . SER A 1 174 ? 12.570 11.407 19.790 1.00 90.44 174 SER A C 1
ATOM 1394 O O . SER A 1 174 ? 11.730 12.254 20.106 1.00 90.44 174 SER A O 1
ATOM 1396 N N . PHE A 1 175 ? 12.258 10.331 19.062 1.00 91.62 175 PHE A N 1
ATOM 1397 C CA . PHE A 1 175 ? 10.890 10.038 18.670 1.00 91.62 175 PHE A CA 1
ATOM 1398 C C . PHE A 1 175 ? 10.034 9.731 19.899 1.00 91.62 175 PHE A C 1
ATOM 1400 O O . PHE A 1 175 ? 10.381 8.903 20.741 1.00 91.62 175 PHE A O 1
ATOM 1407 N N . GLN A 1 176 ? 8.884 10.390 19.990 1.00 92.44 176 GLN A N 1
ATOM 1408 C CA . GLN A 1 176 ? 7.926 10.153 21.059 1.00 92.44 176 GLN A CA 1
ATOM 1409 C C . GLN A 1 176 ? 6.792 9.291 20.522 1.00 92.44 176 GLN A C 1
ATOM 1411 O O . GLN A 1 176 ? 6.047 9.719 19.646 1.00 92.44 176 GLN A O 1
ATOM 1416 N N . ALA A 1 177 ? 6.620 8.097 21.089 1.00 90.50 177 ALA A N 1
ATOM 1417 C CA . ALA A 1 177 ? 5.559 7.172 20.687 1.00 90.50 177 ALA A CA 1
ATOM 1418 C C . ALA A 1 177 ? 4.147 7.780 20.798 1.00 90.50 177 ALA A C 1
ATOM 1420 O O . ALA A 1 177 ? 3.258 7.440 20.022 1.00 90.50 177 ALA A O 1
ATOM 1421 N N . SER A 1 178 ? 3.967 8.735 21.716 1.00 92.56 178 SER A N 1
ATOM 1422 C CA . SER A 1 178 ? 2.733 9.508 21.876 1.00 92.56 178 SER A CA 1
ATOM 1423 C C . SER A 1 178 ? 2.363 10.337 20.642 1.00 92.56 178 SER A C 1
ATOM 1425 O O . SER A 1 178 ? 1.198 10.700 20.508 1.00 92.56 178 SER A O 1
ATOM 1427 N N . LEU A 1 179 ? 3.297 10.610 19.720 1.00 94.00 179 LEU A N 1
ATOM 1428 C CA . LEU A 1 179 ? 2.993 11.249 18.437 1.00 94.00 179 LEU A CA 1
ATOM 1429 C C . LEU A 1 179 ? 2.046 10.386 17.597 1.00 94.00 179 LEU A C 1
ATOM 1431 O O . LEU A 1 179 ? 1.125 10.917 16.986 1.00 94.00 179 LEU A O 1
ATOM 1435 N N . ILE A 1 180 ? 2.218 9.060 17.623 1.00 94.75 180 ILE A N 1
ATOM 1436 C CA . ILE A 1 180 ? 1.325 8.124 16.930 1.00 94.75 180 ILE A CA 1
ATOM 1437 C C . ILE A 1 180 ? -0.085 8.263 17.516 1.00 94.75 180 ILE A C 1
ATOM 1439 O O . ILE A 1 180 ? -1.045 8.501 16.787 1.00 94.75 180 ILE A O 1
ATOM 1443 N N . GLU A 1 181 ? -0.212 8.201 18.844 1.00 94.62 181 GLU A N 1
ATOM 1444 C CA . GLU A 1 181 ? -1.494 8.378 19.539 1.00 94.62 181 GLU A CA 1
ATOM 1445 C C . GLU A 1 181 ? -2.134 9.747 19.233 1.00 94.62 181 GLU A C 1
ATOM 1447 O O . GLU A 1 181 ? -3.342 9.835 18.995 1.00 94.62 181 GLU A O 1
ATOM 1452 N N . ALA A 1 182 ? -1.329 10.814 19.201 1.00 94.94 182 ALA A N 1
ATOM 1453 C CA . ALA A 1 182 ? -1.772 12.170 18.893 1.00 94.94 182 ALA A CA 1
ATOM 1454 C C . ALA A 1 182 ? -2.288 12.298 17.452 1.00 94.94 182 ALA A C 1
ATOM 1456 O O . ALA A 1 182 ? -3.355 12.878 17.252 1.00 94.94 182 ALA A O 1
ATOM 1457 N N . ASN A 1 183 ? -1.595 11.697 16.480 1.00 95.06 183 ASN A N 1
ATOM 1458 C CA . ASN A 1 183 ? -2.011 11.662 15.077 1.00 95.06 183 ASN A CA 1
ATOM 1459 C C . ASN A 1 183 ? -3.381 10.991 14.931 1.00 95.06 183 ASN A C 1
ATOM 1461 O O . ASN A 1 183 ? -4.314 11.595 14.405 1.00 95.06 183 ASN A O 1
ATOM 1465 N N . PHE A 1 184 ? -3.558 9.791 15.495 1.00 94.00 184 PHE A N 1
ATOM 1466 C CA . PHE A 1 184 ? -4.857 9.112 15.475 1.00 94.00 184 PHE A CA 1
ATOM 1467 C C . PHE A 1 184 ? -5.946 9.915 16.200 1.00 94.00 184 PHE A C 1
ATOM 1469 O O . PHE A 1 184 ? -7.070 10.007 15.708 1.00 94.00 184 PHE A O 1
ATOM 1476 N N . THR A 1 185 ? -5.614 10.548 17.330 1.00 94.50 185 THR A N 1
ATOM 1477 C CA . THR A 1 185 ? -6.538 11.417 18.081 1.00 94.50 185 THR A CA 1
ATOM 1478 C C . THR A 1 185 ? -6.977 12.636 17.269 1.00 94.50 185 THR A C 1
ATOM 1480 O O . THR A 1 185 ? -8.109 13.099 17.414 1.00 94.50 185 THR A O 1
ATOM 1483 N N . GLN A 1 186 ? -6.096 13.179 16.433 1.00 93.31 186 GLN A N 1
ATOM 1484 C CA . GLN A 1 186 ? -6.406 14.278 15.527 1.00 93.31 186 GLN A CA 1
ATOM 1485 C C . GLN A 1 186 ? -7.284 13.801 14.364 1.00 93.31 186 GLN A C 1
ATOM 1487 O O . GLN A 1 186 ? -8.328 14.400 14.111 1.00 93.31 186 GLN A O 1
ATOM 1492 N N . TRP A 1 187 ? -6.943 12.684 13.720 1.00 90.50 187 TRP A N 1
ATOM 1493 C CA . TRP A 1 187 ? -7.674 12.188 12.548 1.00 90.50 187 TRP A CA 1
ATOM 1494 C C . TRP A 1 187 ? -9.135 11.862 12.837 1.00 90.50 187 TRP A C 1
ATOM 1496 O O . TRP A 1 187 ? -10.004 12.186 12.029 1.00 90.50 187 TRP A O 1
ATOM 1506 N N . VAL A 1 188 ? -9.428 11.276 14.004 1.00 90.06 188 VAL A N 1
ATOM 1507 C CA . VAL A 1 188 ? -10.817 10.985 14.396 1.00 90.06 188 VAL A CA 1
ATOM 1508 C C . VAL A 1 188 ? -11.644 12.252 14.651 1.00 90.06 188 VAL A C 1
ATOM 1510 O O . VAL A 1 188 ? -12.867 12.186 14.613 1.00 90.06 188 VAL A O 1
ATOM 1513 N N . LYS A 1 189 ? -11.005 13.407 14.896 1.00 87.81 189 LYS A N 1
ATOM 1514 C CA . LYS A 1 189 ? -11.680 14.705 15.086 1.00 87.81 189 LYS A CA 1
ATOM 1515 C C . LYS A 1 189 ? -11.892 15.467 13.781 1.00 87.81 189 LYS A C 1
ATOM 1517 O O . LYS A 1 189 ? -12.852 16.220 13.672 1.00 87.81 189 LYS A O 1
ATOM 1522 N N . GLU A 1 190 ? -10.982 15.318 12.822 1.00 81.25 190 GLU A N 1
ATOM 1523 C CA . GLU A 1 190 ? -11.005 16.048 11.546 1.00 81.25 190 GLU A CA 1
ATOM 1524 C C . GLU A 1 190 ? -12.037 15.506 10.556 1.00 81.25 190 GLU A C 1
ATOM 1526 O O . GLU A 1 190 ? -12.405 16.182 9.591 1.00 81.25 190 GLU A O 1
ATOM 1531 N N . SER A 1 191 ? -12.513 14.284 10.772 1.00 63.06 191 SER A N 1
ATOM 1532 C CA . SER A 1 191 ? -13.414 13.654 9.827 1.00 63.06 191 SER A CA 1
ATOM 1533 C C . SER A 1 191 ? -14.821 14.231 9.877 1.00 63.06 191 SER A C 1
ATOM 1535 O O . SER A 1 191 ? -15.537 14.142 10.872 1.00 63.06 191 SER A O 1
ATOM 1537 N N . SER A 1 192 ? -15.214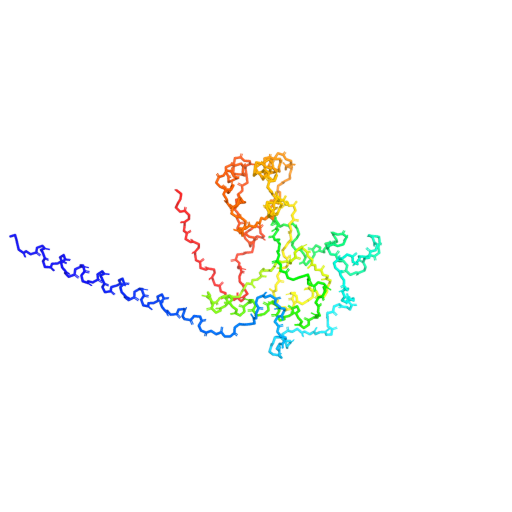 14.809 8.747 1.00 56.62 192 SER A N 1
ATOM 1538 C CA . SER A 1 192 ? -16.525 15.409 8.499 1.00 56.62 192 SER A CA 1
ATOM 1539 C C . SER A 1 192 ? -17.307 14.691 7.391 1.00 56.62 192 SER A C 1
ATOM 1541 O O . SER A 1 192 ? -18.426 15.094 7.081 1.00 56.62 192 SER A O 1
ATOM 1543 N N . ASN A 1 193 ? -16.768 13.599 6.829 1.00 56.84 193 ASN A N 1
ATOM 1544 C CA . ASN A 1 193 ? -17.351 12.898 5.684 1.00 56.84 193 ASN A CA 1
ATOM 1545 C C . ASN A 1 193 ? -17.550 11.404 5.980 1.00 56.84 193 ASN A C 1
ATOM 1547 O O . ASN A 1 193 ? -16.715 10.769 6.613 1.00 56.84 193 ASN A O 1
ATOM 1551 N N . ASN A 1 194 ? -18.639 10.827 5.460 1.00 59.31 194 ASN A N 1
ATOM 1552 C CA . ASN A 1 194 ? -19.036 9.410 5.572 1.00 59.31 194 ASN A CA 1
ATOM 1553 C C . ASN A 1 194 ? -18.074 8.408 4.873 1.00 59.31 194 ASN A C 1
ATOM 1555 O O . ASN A 1 194 ? -18.484 7.322 4.466 1.00 59.31 194 ASN A O 1
ATOM 1559 N N . THR A 1 195 ? -16.806 8.765 4.685 1.00 70.44 195 THR A N 1
ATOM 1560 C CA . THR A 1 195 ? -15.776 7.965 4.014 1.00 70.44 195 THR A CA 1
ATOM 1561 C C . THR A 1 195 ? -14.772 7.458 5.044 1.00 70.44 195 THR A C 1
ATOM 1563 O O . THR A 1 195 ? -14.357 8.212 5.919 1.00 70.44 195 THR A O 1
ATOM 1566 N N . GLY A 1 196 ? -14.366 6.190 4.970 1.00 81.06 196 GLY A N 1
ATOM 1567 C CA . GLY A 1 196 ? -13.306 5.693 5.852 1.00 81.06 196 GLY A CA 1
ATOM 1568 C C . GLY A 1 196 ? -11.896 6.113 5.411 1.00 81.06 196 GLY A C 1
ATOM 1569 O O . GLY A 1 196 ? -11.708 6.675 4.336 1.00 81.06 196 GLY A O 1
ATOM 1570 N N . HIS A 1 197 ? -10.908 5.765 6.238 1.00 86.75 197 HIS A N 1
ATOM 1571 C CA . HIS A 1 197 ? -9.472 5.911 5.977 1.00 86.75 197 HIS A CA 1
ATOM 1572 C C . HIS A 1 197 ? -8.751 4.567 6.189 1.00 86.75 197 HIS A C 1
ATOM 1574 O O . HIS A 1 197 ? -9.263 3.664 6.841 1.00 86.75 197 HIS A O 1
ATOM 1580 N N . ILE A 1 198 ? -7.529 4.458 5.698 1.00 89.06 198 ILE A N 1
ATOM 1581 C CA . ILE A 1 198 ? -6.504 3.499 6.107 1.00 89.06 198 ILE A CA 1
ATOM 1582 C C . ILE A 1 198 ? -5.194 4.236 6.380 1.00 89.06 198 ILE A C 1
ATOM 1584 O O . ILE A 1 198 ? -4.638 4.996 5.586 1.00 89.06 198 ILE A O 1
ATOM 1588 N N . SER A 1 199 ? -4.675 3.961 7.551 1.00 89.81 199 SER A N 1
ATOM 1589 C CA . SER A 1 199 ? -3.390 4.440 8.004 1.00 89.81 199 SER A CA 1
ATOM 1590 C C . SER A 1 199 ? -2.239 3.642 7.398 1.00 89.81 199 SER A C 1
ATOM 1592 O O . SER A 1 199 ? -2.270 2.412 7.397 1.00 89.81 199 SER A O 1
ATOM 1594 N N . LEU A 1 200 ? -1.187 4.335 6.969 1.00 92.50 200 LEU A N 1
ATOM 1595 C CA . LEU A 1 200 ? 0.136 3.736 6.852 1.00 92.50 200 LEU A CA 1
ATOM 1596 C C . LEU A 1 200 ? 0.721 3.527 8.253 1.00 92.50 200 LEU A C 1
ATOM 1598 O O . LEU A 1 200 ? 0.788 4.460 9.063 1.00 92.50 200 LEU A O 1
ATOM 1602 N N . GLN A 1 201 ? 1.157 2.296 8.501 1.00 90.44 201 GLN A N 1
ATOM 1603 C CA . GLN A 1 201 ? 1.898 1.865 9.681 1.00 90.44 201 GLN A CA 1
ATOM 1604 C C . GLN A 1 201 ? 2.914 0.786 9.277 1.00 90.44 201 GLN A C 1
ATOM 1606 O O . GLN A 1 201 ? 2.806 0.196 8.194 1.00 90.44 201 GLN A O 1
ATOM 1611 N N . HIS A 1 202 ? 3.855 0.497 10.170 1.00 89.56 202 HIS A N 1
ATOM 1612 C CA . HIS A 1 202 ? 4.906 -0.498 10.005 1.00 89.56 202 HIS A CA 1
ATOM 1613 C C . HIS A 1 202 ? 5.009 -1.368 11.260 1.00 89.56 202 HIS A C 1
ATOM 1615 O O . HIS A 1 202 ? 5.500 -0.950 12.309 1.00 89.56 202 HIS A O 1
ATOM 1621 N N . ASP A 1 203 ? 4.585 -2.622 11.136 1.00 86.00 203 ASP A N 1
ATOM 1622 C CA . ASP A 1 203 ? 4.674 -3.645 12.183 1.00 86.00 203 ASP A CA 1
ATOM 1623 C C . ASP A 1 203 ? 6.114 -4.120 12.448 1.00 86.00 203 ASP A C 1
ATOM 1625 O O . ASP A 1 203 ? 6.384 -4.746 13.473 1.00 86.00 203 ASP A O 1
ATOM 1629 N N . LEU A 1 204 ? 7.053 -3.758 11.568 1.00 85.00 204 LEU A N 1
ATOM 1630 C CA . LEU A 1 204 ? 8.489 -3.964 11.755 1.00 85.00 204 LEU A CA 1
ATOM 1631 C C . LEU A 1 204 ? 9.050 -3.172 12.949 1.00 85.00 204 LEU A C 1
ATOM 1633 O O . LEU A 1 204 ? 9.983 -3.630 13.615 1.00 85.00 204 LEU A O 1
ATOM 1637 N N . PHE A 1 205 ? 8.501 -1.989 13.241 1.00 86.25 205 PHE A N 1
ATOM 1638 C CA . PHE A 1 205 ? 9.006 -1.134 14.312 1.00 86.25 205 PHE A CA 1
ATOM 1639 C C . PHE A 1 205 ? 8.319 -1.477 15.630 1.00 86.25 205 PHE A C 1
ATOM 1641 O O . PHE A 1 205 ? 7.148 -1.170 15.851 1.00 86.25 205 PHE A O 1
ATOM 1648 N N . LYS A 1 206 ? 9.073 -2.076 16.558 1.00 87.50 206 LYS A N 1
ATOM 1649 C CA . LYS A 1 206 ? 8.556 -2.506 17.869 1.00 87.50 206 LYS A CA 1
ATOM 1650 C C . LYS A 1 206 ? 7.796 -1.395 18.604 1.00 87.50 206 LYS A C 1
ATOM 1652 O O . LYS A 1 206 ? 6.717 -1.641 19.133 1.00 87.50 206 LYS A O 1
ATOM 1657 N N . LEU A 1 207 ? 8.340 -0.177 18.612 1.00 89.00 207 LEU A N 1
ATOM 1658 C CA . LEU A 1 207 ? 7.724 0.971 19.281 1.00 89.00 207 LEU A CA 1
ATOM 1659 C C . LEU A 1 207 ? 6.348 1.310 18.683 1.00 89.00 207 LEU A C 1
ATOM 1661 O O . LEU A 1 207 ? 5.419 1.615 19.434 1.00 89.00 207 LEU A O 1
ATOM 1665 N N . ALA A 1 208 ? 6.213 1.214 17.356 1.00 88.31 208 ALA A N 1
ATOM 1666 C CA . ALA A 1 208 ? 4.958 1.416 16.640 1.00 88.31 208 ALA A CA 1
ATOM 1667 C C . ALA A 1 208 ? 3.935 0.325 16.980 1.00 88.31 208 ALA A C 1
ATOM 1669 O O . ALA A 1 208 ? 2.804 0.631 17.366 1.00 88.31 208 ALA A O 1
ATOM 1670 N N . ALA A 1 209 ? 4.357 -0.942 16.929 1.00 89.38 209 ALA A N 1
ATOM 1671 C CA . ALA A 1 209 ? 3.516 -2.089 17.266 1.00 89.38 209 ALA A CA 1
ATOM 1672 C C . ALA A 1 209 ? 2.980 -2.014 18.710 1.00 89.38 209 ALA A C 1
ATOM 1674 O O . ALA A 1 209 ? 1.811 -2.307 18.962 1.00 89.38 209 ALA A O 1
ATOM 1675 N N . GLU A 1 210 ? 3.791 -1.540 19.660 1.00 91.62 210 GLU A N 1
ATOM 1676 C CA . GLU A 1 210 ? 3.391 -1.355 21.062 1.00 91.62 210 GLU A CA 1
ATOM 1677 C C . GLU A 1 210 ? 2.347 -0.241 21.274 1.00 91.62 210 GLU A C 1
ATOM 1679 O O . GLU A 1 210 ? 1.701 -0.212 22.323 1.00 91.62 210 GLU A O 1
ATOM 1684 N N . GLN A 1 211 ? 2.128 0.657 20.302 1.00 92.94 211 GLN A N 1
ATOM 1685 C CA . GLN A 1 211 ? 1.066 1.669 20.398 1.00 92.94 211 GLN A CA 1
ATOM 1686 C C . GLN A 1 211 ? -0.311 1.142 19.985 1.00 92.94 211 GLN A C 1
ATOM 1688 O O . GLN A 1 211 ? -1.320 1.757 20.335 1.00 92.94 211 GLN A O 1
ATOM 1693 N N . VAL A 1 212 ? -0.390 -0.000 19.291 1.00 91.50 212 VAL A N 1
ATOM 1694 C CA . VAL A 1 212 ? -1.657 -0.560 18.785 1.00 91.50 212 VAL A CA 1
ATOM 1695 C C . VAL A 1 212 ? -2.734 -0.685 19.880 1.00 91.50 212 VAL A C 1
ATOM 1697 O O . VAL A 1 212 ? -3.845 -0.200 19.647 1.00 91.50 212 VAL A O 1
ATOM 1700 N N . PRO A 1 213 ? -2.453 -1.205 21.097 1.00 94.31 213 PRO A N 1
ATOM 1701 C CA . PRO A 1 213 ? -3.460 -1.301 22.161 1.00 94.31 213 PRO A CA 1
ATOM 1702 C C . PRO A 1 213 ? -4.035 0.045 22.625 1.00 94.31 213 PRO A C 1
ATOM 1704 O O . PRO A 1 213 ? -5.136 0.079 23.169 1.00 94.31 213 PRO A O 1
ATOM 1707 N N . LYS A 1 214 ? -3.312 1.152 22.417 1.00 94.25 214 LYS A N 1
ATOM 1708 C CA . LYS A 1 214 ? -3.769 2.508 22.757 1.00 94.25 214 LYS A CA 1
ATOM 1709 C C . LYS A 1 214 ? -4.476 3.192 21.590 1.00 94.25 214 LYS A C 1
ATOM 1711 O O . LYS A 1 214 ? -5.433 3.931 21.794 1.00 94.25 214 LYS A O 1
ATOM 1716 N N . VAL A 1 215 ? -4.035 2.922 20.363 1.00 94.75 215 VAL A N 1
ATOM 1717 C CA . VAL A 1 215 ? -4.636 3.466 19.140 1.00 94.75 215 VAL A CA 1
ATOM 1718 C C . VAL A 1 215 ? -6.010 2.854 18.865 1.00 94.75 215 VAL A C 1
ATOM 1720 O O . VAL A 1 215 ? -6.928 3.585 18.498 1.00 94.75 215 VAL A O 1
ATOM 1723 N N . ILE A 1 216 ? -6.185 1.544 19.084 1.00 94.94 216 ILE A N 1
ATOM 1724 C CA . ILE A 1 216 ? -7.473 0.859 18.880 1.00 94.94 216 ILE A CA 1
ATOM 1725 C C . ILE A 1 216 ? -8.635 1.602 19.565 1.00 94.94 216 ILE A C 1
ATOM 1727 O O . ILE A 1 216 ? -9.569 1.975 18.853 1.00 94.94 216 ILE A O 1
ATOM 1731 N N . PRO A 1 217 ? -8.602 1.890 20.886 1.00 95.75 217 PRO A N 1
ATOM 1732 C CA . PRO A 1 217 ? -9.705 2.586 21.539 1.00 95.75 217 PRO A CA 1
ATOM 1733 C C . PRO A 1 217 ? -9.897 4.023 21.040 1.00 95.75 217 PRO A C 1
ATOM 1735 O O . PRO A 1 217 ? -11.035 4.482 20.999 1.00 95.75 217 PRO A O 1
ATOM 1738 N N . ILE A 1 218 ? -8.840 4.732 20.621 1.00 94.81 218 ILE A N 1
ATOM 1739 C CA . ILE A 1 218 ? -8.973 6.067 20.006 1.00 94.81 218 ILE A CA 1
ATOM 1740 C C . ILE A 1 218 ? -9.829 5.977 18.734 1.00 94.81 218 ILE A C 1
ATOM 1742 O O . ILE A 1 218 ? -10.785 6.736 18.571 1.00 94.81 218 ILE A O 1
ATOM 1746 N N . VAL A 1 219 ? -9.518 5.017 17.859 1.00 92.81 219 VAL A N 1
ATOM 1747 C CA . VAL A 1 219 ? -10.211 4.813 16.579 1.00 92.81 219 VAL A CA 1
ATOM 1748 C C . VAL A 1 219 ? -11.651 4.343 16.794 1.00 92.81 219 VAL A C 1
ATOM 1750 O O . VAL A 1 219 ? -12.577 4.913 16.213 1.00 92.81 219 VAL A O 1
ATOM 1753 N N . THR A 1 220 ? -11.868 3.342 17.652 1.00 93.00 220 THR A N 1
ATOM 1754 C CA . THR A 1 220 ? -13.211 2.783 17.876 1.00 93.00 220 THR A CA 1
ATOM 1755 C C . THR A 1 220 ? -14.129 3.759 18.607 1.00 93.00 220 THR A C 1
ATOM 1757 O O . THR A 1 220 ? -15.296 3.881 18.239 1.00 93.00 220 THR A O 1
ATOM 1760 N N . ASN A 1 221 ? -13.622 4.509 19.594 1.00 93.50 221 ASN A N 1
ATOM 1761 C CA . ASN A 1 221 ? -14.411 5.536 20.288 1.00 93.50 221 ASN A CA 1
ATOM 1762 C C . ASN A 1 221 ? -14.694 6.749 19.390 1.00 93.50 221 ASN A C 1
ATOM 1764 O O . ASN A 1 221 ? -15.685 7.444 19.598 1.00 93.50 221 ASN A O 1
ATOM 1768 N N . GLY A 1 222 ? -13.857 6.975 18.373 1.00 89.25 222 GLY A N 1
ATOM 1769 C CA . GLY A 1 222 ? -14.095 7.939 17.301 1.00 89.25 222 GLY A CA 1
ATOM 1770 C C . GLY A 1 222 ? -15.163 7.514 16.283 1.00 89.25 222 GLY A C 1
ATOM 1771 O O . GLY A 1 222 ? -15.429 8.266 15.353 1.00 89.25 222 GLY A O 1
ATOM 1772 N N . GLY A 1 223 ? -15.775 6.331 16.426 1.00 87.75 223 GLY A N 1
ATOM 1773 C CA . GLY A 1 223 ? -16.858 5.853 15.555 1.00 87.75 223 GLY A CA 1
ATOM 1774 C C . GLY A 1 223 ? -16.406 5.071 14.315 1.00 87.75 223 GLY A C 1
ATOM 1775 O O . GLY A 1 223 ? -17.242 4.705 13.487 1.00 87.75 223 GLY A O 1
ATOM 1776 N N . TYR A 1 224 ? -15.112 4.774 14.186 1.00 87.69 224 TYR A N 1
ATOM 1777 C CA . TYR A 1 224 ? -14.561 4.006 13.068 1.00 87.69 224 TYR A CA 1
ATOM 1778 C C . TYR A 1 224 ? -14.535 2.498 13.335 1.00 87.69 224 TYR A C 1
ATOM 1780 O O . TYR A 1 224 ? -14.443 2.039 14.473 1.00 87.69 224 TYR A O 1
ATOM 1788 N N . LYS A 1 225 ? -14.557 1.711 12.252 1.00 88.00 225 LYS A N 1
ATOM 1789 C CA . LYS A 1 225 ? -14.357 0.255 12.273 1.00 88.00 225 LYS A CA 1
ATOM 1790 C C . LYS A 1 225 ? -13.035 -0.087 11.587 1.00 88.00 225 LYS A C 1
ATOM 1792 O O . LYS A 1 225 ? -12.840 0.290 10.436 1.00 88.00 225 LYS A O 1
ATOM 1797 N N . ILE A 1 226 ? -12.162 -0.824 12.271 1.00 90.38 226 ILE A N 1
ATOM 1798 C CA . ILE A 1 226 ? -10.916 -1.349 11.690 1.00 90.38 226 ILE A CA 1
ATOM 1799 C C . ILE A 1 226 ? -11.264 -2.570 10.830 1.00 90.38 226 ILE A C 1
ATOM 1801 O O . ILE A 1 226 ? -11.921 -3.492 11.314 1.00 90.38 226 ILE A O 1
ATOM 1805 N N . GLN A 1 227 ? -10.869 -2.567 9.555 1.00 88.50 227 GLN A N 1
ATOM 1806 C CA . GLN A 1 227 ? -11.210 -3.615 8.586 1.00 88.50 227 GLN A CA 1
ATOM 1807 C C . GLN A 1 227 ? -10.074 -3.844 7.573 1.00 88.50 227 GLN A C 1
ATOM 1809 O O . GLN A 1 227 ? -9.309 -2.915 7.311 1.00 88.50 227 GLN A O 1
ATOM 1814 N N . PRO A 1 228 ? -9.976 -5.041 6.956 1.00 88.81 228 PRO A N 1
ATOM 1815 C CA . PRO A 1 228 ? -9.097 -5.266 5.808 1.00 88.81 228 PRO A CA 1
ATOM 1816 C C . PRO A 1 228 ? -9.452 -4.368 4.612 1.00 88.81 228 PRO A C 1
ATOM 1818 O O . PRO A 1 228 ? -10.624 -4.048 4.401 1.00 88.81 228 PRO A O 1
ATOM 1821 N N . VAL A 1 229 ? -8.458 -4.056 3.771 1.00 87.25 229 VAL A N 1
ATOM 1822 C CA . VAL A 1 229 ? -8.609 -3.190 2.579 1.00 87.25 229 VAL A CA 1
ATOM 1823 C C . VAL A 1 229 ? -9.699 -3.688 1.625 1.00 87.25 229 VAL A C 1
ATOM 1825 O O . VAL A 1 229 ? -10.475 -2.905 1.091 1.00 87.25 229 VAL A O 1
ATOM 1828 N N . GLY A 1 230 ? -9.804 -5.006 1.424 1.00 87.69 230 GLY A N 1
ATOM 1829 C CA . GLY A 1 230 ? -10.850 -5.579 0.573 1.00 87.69 230 GLY A CA 1
ATOM 1830 C C . GLY A 1 230 ? -12.260 -5.261 1.080 1.00 87.69 230 GLY A C 1
ATOM 1831 O O . GLY A 1 230 ? -13.102 -4.808 0.310 1.00 87.69 230 GLY A O 1
ATOM 1832 N N . THR A 1 231 ? -12.498 -5.407 2.387 1.00 88.06 231 THR A N 1
ATOM 1833 C CA . THR A 1 231 ? -13.798 -5.114 3.010 1.00 88.06 231 THR A CA 1
ATOM 1834 C C . THR A 1 231 ? -14.146 -3.638 2.921 1.00 88.06 231 THR A C 1
ATOM 1836 O O . THR A 1 231 ? -15.285 -3.297 2.606 1.00 88.06 231 THR A O 1
ATOM 1839 N N . CYS A 1 232 ? -13.176 -2.758 3.170 1.00 86.12 232 CYS A N 1
ATOM 1840 C CA . CYS A 1 232 ? -13.423 -1.322 3.142 1.00 86.12 232 CYS A CA 1
ATOM 1841 C C . CYS A 1 232 ? -13.754 -0.833 1.707 1.00 86.12 232 CYS A C 1
ATOM 1843 O O . CYS A 1 232 ? -14.547 0.090 1.530 1.00 86.12 232 CYS A O 1
ATOM 1845 N N . LEU A 1 233 ? -13.271 -1.569 0.696 1.00 85.88 233 LEU A N 1
ATOM 1846 C CA . LEU A 1 233 ? -13.599 -1.434 -0.724 1.00 85.88 233 LEU A CA 1
ATOM 1847 C C . LEU A 1 233 ? -14.893 -2.120 -1.185 1.00 85.88 233 LEU A C 1
ATOM 1849 O O . LEU A 1 233 ? -15.262 -1.993 -2.355 1.00 85.88 233 LEU A O 1
ATOM 1853 N N . GLY A 1 234 ? -15.552 -2.895 -0.323 1.00 85.12 234 GLY A N 1
ATOM 1854 C CA . GLY A 1 234 ? -16.680 -3.748 -0.709 1.00 85.12 234 GLY A CA 1
ATOM 1855 C C . GLY A 1 234 ? -16.305 -4.929 -1.622 1.00 85.12 234 GLY A C 1
ATOM 1856 O O . GLY A 1 234 ? -17.182 -5.503 -2.268 1.00 85.12 234 GLY A O 1
ATOM 1857 N N . ASP A 1 235 ? -15.025 -5.306 -1.701 1.00 85.88 235 ASP A N 1
ATOM 1858 C CA . ASP A 1 235 ? -14.540 -6.475 -2.446 1.00 85.88 235 ASP A CA 1
ATOM 1859 C C . ASP A 1 235 ? -14.485 -7.695 -1.519 1.00 85.88 235 ASP A C 1
ATOM 1861 O O . ASP A 1 235 ? -13.562 -7.833 -0.727 1.00 85.88 235 ASP A O 1
ATOM 1865 N N . ASN A 1 236 ? -15.451 -8.609 -1.630 1.00 81.25 236 ASN A N 1
ATOM 1866 C CA . ASN A 1 236 ? -15.505 -9.821 -0.799 1.00 81.25 236 ASN A CA 1
ATOM 1867 C C . ASN A 1 236 ? -14.547 -10.941 -1.254 1.00 81.25 236 ASN A C 1
ATOM 1869 O O . ASN A 1 236 ? -14.546 -12.020 -0.660 1.00 81.25 236 ASN A O 1
ATOM 1873 N N . ASN A 1 237 ? -13.746 -10.721 -2.304 1.00 85.69 237 ASN A N 1
ATOM 1874 C CA . ASN A 1 237 ? -12.757 -11.681 -2.785 1.00 85.69 237 ASN A CA 1
ATOM 1875 C C . ASN A 1 237 ? -11.350 -11.069 -2.705 1.00 85.69 237 ASN A C 1
ATOM 1877 O O . ASN A 1 237 ? -10.917 -10.339 -3.594 1.00 85.69 237 ASN A O 1
ATOM 1881 N N . PHE A 1 238 ? -10.603 -11.377 -1.648 1.00 85.12 238 PHE A N 1
ATOM 1882 C CA . PHE A 1 238 ? -9.301 -10.743 -1.399 1.00 85.12 238 PHE A CA 1
ATOM 1883 C C . PHE A 1 238 ? -8.153 -11.312 -2.249 1.00 85.12 238 PHE A C 1
ATOM 1885 O O . PHE A 1 238 ? -7.062 -10.735 -2.299 1.00 85.12 238 PHE A O 1
ATOM 1892 N N . TYR A 1 239 ? -8.394 -12.426 -2.940 1.00 89.62 239 TYR A N 1
ATOM 1893 C CA . TYR A 1 239 ? -7.387 -13.163 -3.691 1.00 89.62 239 TYR A CA 1
ATOM 1894 C C . TYR A 1 239 ? -7.724 -13.191 -5.187 1.00 89.62 239 TYR A C 1
ATOM 1896 O O . TYR A 1 239 ? -8.848 -12.915 -5.612 1.00 89.62 239 TYR A O 1
ATOM 1904 N N . GLN A 1 240 ? -6.725 -13.456 -6.023 1.00 88.44 240 GLN A N 1
ATOM 1905 C CA . GLN A 1 240 ? -6.945 -13.669 -7.450 1.00 88.44 240 GLN A CA 1
ATOM 1906 C C . GLN A 1 240 ? -7.543 -15.064 -7.686 1.00 88.44 240 GLN A C 1
ATOM 1908 O O . GLN A 1 240 ? -7.133 -16.042 -7.062 1.00 88.44 240 GLN A O 1
ATOM 1913 N N . GLY A 1 241 ? -8.486 -15.156 -8.628 1.00 79.12 241 GLY A N 1
ATOM 1914 C CA . GLY A 1 241 ? -9.224 -16.386 -8.929 1.00 79.12 241 GLY A CA 1
ATOM 1915 C C . GLY A 1 241 ? -10.447 -16.614 -8.030 1.00 79.12 241 GLY A C 1
ATOM 1916 O O . GLY A 1 241 ? -10.773 -15.802 -7.164 1.00 79.12 241 GLY A O 1
ATOM 1917 N N . ASN A 1 242 ? -11.152 -17.725 -8.262 1.00 59.28 242 ASN A N 1
ATOM 1918 C CA . ASN A 1 242 ? -12.311 -18.139 -7.465 1.00 59.28 242 ASN A CA 1
ATOM 1919 C C . ASN A 1 242 ? -11.847 -18.918 -6.231 1.00 59.28 242 ASN A C 1
ATOM 1921 O O . ASN A 1 242 ? -12.067 -20.124 -6.138 1.00 59.28 242 ASN A O 1
ATOM 1925 N N . VAL A 1 243 ? -11.172 -18.239 -5.305 1.00 60.88 243 VAL A N 1
ATOM 1926 C CA . VAL A 1 243 ? -10.850 -18.820 -4.001 1.00 60.88 243 VAL A CA 1
ATOM 1927 C C . VAL A 1 243 ? -11.785 -18.216 -2.965 1.00 60.88 243 VAL A C 1
ATOM 1929 O O . VAL A 1 243 ? -11.826 -17.001 -2.794 1.00 60.88 243 VAL A O 1
ATOM 1932 N N . THR A 1 244 ? -12.558 -19.058 -2.283 1.00 53.16 244 THR A N 1
ATOM 1933 C CA . THR A 1 244 ? -13.308 -18.636 -1.098 1.00 53.16 244 THR A CA 1
ATOM 1934 C C . THR A 1 244 ? -12.311 -18.260 -0.012 1.00 53.16 244 THR A C 1
ATOM 1936 O O . THR A 1 244 ? -11.486 -19.089 0.375 1.00 53.16 244 THR A O 1
ATOM 1939 N N . THR A 1 245 ? -12.369 -17.013 0.456 1.00 53.16 245 THR A N 1
ATOM 1940 C CA . THR A 1 245 ? -11.576 -16.519 1.585 1.00 53.16 245 THR A CA 1
ATOM 1941 C C . THR A 1 245 ? -11.701 -17.510 2.748 1.00 53.16 245 THR A C 1
ATOM 1943 O O . THR A 1 245 ? -12.834 -17.850 3.100 1.00 53.16 245 THR A O 1
ATOM 1946 N N . PRO A 1 246 ? -10.596 -18.002 3.339 1.00 50.22 246 PRO A N 1
ATOM 1947 C CA . PRO A 1 246 ? -10.678 -18.758 4.581 1.00 50.22 246 PRO A CA 1
ATOM 1948 C C . PRO A 1 246 ? -11.453 -17.922 5.600 1.00 50.22 246 PRO A C 1
ATOM 1950 O O . PRO A 1 246 ? -11.197 -16.721 5.726 1.00 50.22 246 PRO A O 1
ATOM 1953 N N . GLU A 1 247 ? -12.433 -18.530 6.264 1.00 43.31 247 GLU A N 1
ATOM 1954 C CA . GLU A 1 247 ? -13.238 -17.853 7.277 1.00 43.31 247 GLU A CA 1
ATOM 1955 C C . GLU A 1 247 ? -12.287 -17.217 8.303 1.00 43.31 247 GLU A C 1
ATOM 1957 O O . GLU A 1 247 ? -11.406 -17.890 8.844 1.00 43.31 247 GLU A O 1
ATOM 1962 N N . GLN A 1 248 ? -12.391 -15.897 8.496 1.00 41.09 248 GLN A N 1
ATOM 1963 C CA . GLN A 1 248 ? -11.609 -15.207 9.519 1.00 41.09 248 GLN A CA 1
ATOM 1964 C C . GLN A 1 248 ? -11.912 -15.894 10.856 1.00 41.09 248 GLN A C 1
ATOM 1966 O O . GLN A 1 248 ? -13.094 -15.998 11.197 1.00 41.09 248 GLN A O 1
ATOM 1971 N N . PRO A 1 249 ? -10.907 -16.363 11.621 1.00 36.59 249 PRO A N 1
ATOM 1972 C CA . PRO A 1 249 ? -11.171 -16.833 12.969 1.00 36.59 249 PRO A CA 1
ATOM 1973 C C . PRO A 1 249 ? -11.871 -15.698 13.710 1.00 36.59 249 PRO A C 1
ATOM 1975 O O . PRO A 1 249 ? -11.388 -14.563 13.713 1.00 36.59 249 PRO A O 1
ATOM 1978 N N . SER A 1 250 ? -13.052 -15.991 14.256 1.00 33.75 250 SER A N 1
ATOM 1979 C CA . SER A 1 250 ? -13.831 -15.026 15.020 1.00 33.75 250 SER A CA 1
ATOM 1980 C C . SER A 1 250 ? -12.906 -14.379 16.041 1.00 33.75 250 SER A C 1
ATOM 1982 O O . SER A 1 250 ? -12.312 -15.091 16.853 1.00 33.75 250 SER A O 1
ATOM 1984 N N . ALA A 1 251 ? -12.766 -13.055 15.983 1.00 34.75 251 ALA A N 1
ATOM 1985 C CA . ALA A 1 251 ? -12.078 -12.306 17.018 1.00 34.75 251 ALA A CA 1
ATOM 1986 C C . ALA A 1 251 ? -12.846 -12.527 18.325 1.00 34.75 251 ALA A C 1
ATOM 1988 O O . ALA A 1 251 ? -13.869 -11.893 18.577 1.00 34.75 251 ALA A O 1
ATOM 1989 N N . SER A 1 252 ? -12.398 -13.494 19.116 1.00 31.03 252 SER A N 1
ATOM 1990 C CA . SER A 1 252 ? -12.810 -13.651 20.498 1.00 31.03 252 SER A CA 1
ATOM 1991 C C . SER A 1 252 ? -12.170 -12.504 21.272 1.00 31.03 252 SER A C 1
ATOM 1993 O O . SER A 1 252 ? -10.992 -12.582 21.628 1.00 31.03 252 SER A O 1
ATOM 1995 N N . VAL A 1 253 ? -12.931 -11.422 21.434 1.00 36.50 253 VAL A N 1
ATOM 1996 C CA . VAL A 1 253 ? -12.713 -10.400 22.464 1.00 36.50 253 VAL A CA 1
ATOM 1997 C C . VAL A 1 253 ? -13.561 -10.774 23.668 1.00 36.50 253 VAL A C 1
ATOM 1999 O O . VAL A 1 253 ? -14.753 -11.093 23.451 1.00 36.50 253 VAL A O 1
#

Organism: NCBI:txid60492

pLDDT: mean 76.94, std 16.97, range [31.03, 95.75]

Foldseek 3Di:
DPPPVVVVVVVVVVVVVVVVVVVVVVVPPPVPDDDDDLVDQDAFDPVLPVLADPVPFDPDDQDPDLPDEDDLVDDPFQWCSHNVGDDPVFAQAPLLFDAAADPQVSNDDLRSLSRNQVSVQVVVCSVPVFGFQEDHHHVNTDTRRNSRSSVSVNHGYTHFPQELVLVCLVVPPPDDLCSSVVSLLVVLVPDPDPAHHHYDDDPPRPSRVVCVVVSVCSQVVSVDDDDDSCVSNVNCDRTPDPDRDDPDDPPPD

Secondary structure (DSSP, 8-state):
--SHHHHHHHHHHHHHHHHHHHHHHHTT----S-PPPTTSPPPP-HHHHTTS-GGGS--PPPPS-TT----TT--TT--HHHH----TTTEESSSS-----SS-GGGS-HHHHHHHHHHHHHHHHHHHS--BSEE--GGG---HHHHHHHHHTT-EEE--SEE--GGGGTT-TT--THHHHHHHHHHHHH--SS----EE--TTSHHHHTTHHHHHHHHHHTT-----HHHHTT-S--BSSS-PPPPPPP---

Radius of gyration: 22.96 Å; chains: 1; bounding box: 37×71×67 Å

InterPro domains:
  IPR002509 NodB homology domain [PF01522] (105-157)
  IPR002509 NodB homology domain [PS51677] (105-227)
  IPR011330 Glycoside hydrolase/deacetylase, beta/alpha-barrel [SSF88713] (104-235)
  IPR050248 Polysaccharide deacetylase, ArnD subfamily [PTHR10587] (105-235)